Protein AF-A0A6S7F1R3-F1 (afdb_monomer)

Radius of gyration: 42.43 Å; Cα contacts (8 Å, |Δi|>4): 357; chains: 1; bounding box: 101×90×123 Å

Mean predicted aligned error: 16.5 Å

Nearest PDB structures (foldseek):
  8tsh-assembly1_F  TM=4.959E-01  e=1.822E-07  Caldimonas thermodepolymerans
  8tsh-assembly1_K  TM=5.066E-01  e=1.558E-06  Caldimonas thermodepolymerans
  8tsh-assembly1_I  TM=4.850E-01  e=1.744E-06  Caldimonas thermodepolymerans
  8tsh-assembly1_L  TM=4.753E-01  e=2.066E-06  Caldimonas thermodepolymerans
  2efl-assembly1_A-2  TM=2.657E-01  e=6.426E-01  Homo sapiens

Foldseek 3Di:
DDDDDDDDDDDDDDDDDDDDDDDDDDDDDDDDDDDDDDDDDDDDDDDDDDDDDDDDDDDPDDDPVVVVVLVCCCVVVVPVLQVLLVVLLVVLLVVLVPDQFKKKKKFKKAAFFFLLPAHLDDLVVVQVCQLDLVLLLQLCVLLVHDSPCPPDPQSVQSNVAWHKDADPDGRMIMTMGIGSDLSSRQSSVVSSLVVQLVVQVVSLVVVLVVLVVVLVVLVVVLVVLVVVLVVLVVVQVVVVVPPDDDHDDVVVSVVSNVVSVVVNVVSVVVNVSSVSRSDCVNGDHMDTPDRIDIDPGTDGPPSVVSSVVSSVVSSVVVSVVSVVVVVPDPPPD

pLDDT: mean 76.95, std 21.78, range [29.3, 96.38]

Structure (mmCIF, N/CA/C/O backbone):
data_AF-A0A6S7F1R3-F1
#
_entry.id   AF-A0A6S7F1R3-F1
#
loop_
_atom_site.group_PDB
_atom_site.id
_atom_site.type_symbol
_atom_site.label_atom_id
_atom_site.label_alt_id
_atom_site.label_comp_id
_atom_site.label_asym_id
_atom_site.label_entity_id
_atom_site.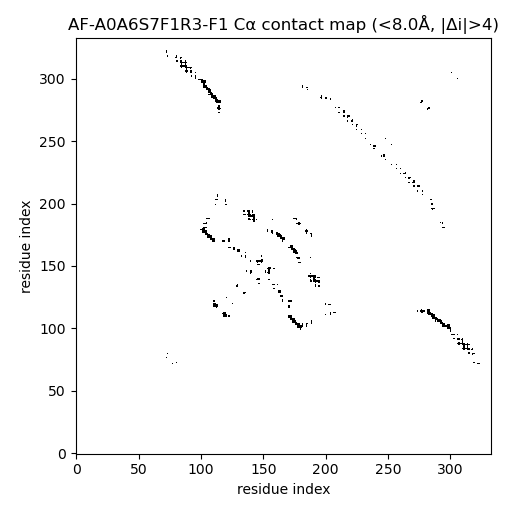label_seq_id
_atom_site.pdbx_PDB_ins_code
_atom_site.Cartn_x
_atom_site.Cartn_y
_atom_site.Cartn_z
_atom_site.occupancy
_atom_site.B_iso_or_equiv
_atom_site.auth_seq_id
_atom_site.auth_comp_id
_atom_site.auth_asym_id
_atom_site.auth_atom_id
_atom_site.pdbx_PDB_model_num
ATOM 1 N N . MET A 1 1 ? -55.959 32.012 8.181 1.00 29.31 1 MET A N 1
ATOM 2 C CA . MET A 1 1 ? -55.644 32.899 9.327 1.00 29.31 1 MET A CA 1
ATOM 3 C C . MET A 1 1 ? -55.569 32.044 10.591 1.00 29.31 1 MET A C 1
ATOM 5 O O . MET A 1 1 ? -56.384 31.135 10.654 1.00 29.31 1 MET A O 1
ATOM 9 N N . PRO A 1 2 ? -54.699 32.302 11.590 1.00 41.97 2 PRO A N 1
ATOM 10 C CA . PRO A 1 2 ? -53.525 33.176 11.609 1.00 41.97 2 PRO A CA 1
ATOM 11 C C . PRO A 1 2 ? -52.221 32.470 12.063 1.00 41.97 2 PRO A C 1
ATOM 13 O O . PRO A 1 2 ? -52.212 31.555 12.880 1.00 41.97 2 PRO A O 1
ATOM 16 N N . LYS A 1 3 ? -51.095 32.968 11.538 1.00 37.91 3 LYS A N 1
ATOM 17 C CA . LYS A 1 3 ? -49.751 32.812 12.107 1.00 37.91 3 LYS A CA 1
ATOM 18 C C . LYS A 1 3 ? -49.667 33.690 13.353 1.00 37.91 3 LYS A C 1
ATOM 20 O O . LYS A 1 3 ? -49.884 34.895 13.244 1.00 37.91 3 LYS A O 1
ATOM 25 N N . ILE A 1 4 ? -49.307 33.113 14.495 1.00 39.12 4 ILE A N 1
ATOM 26 C CA . ILE A 1 4 ? -48.944 33.893 15.679 1.00 39.12 4 ILE A CA 1
ATOM 27 C C . ILE A 1 4 ? -47.464 34.249 15.563 1.00 39.12 4 ILE A C 1
ATOM 29 O O . ILE A 1 4 ? -46.587 33.391 15.516 1.00 39.12 4 ILE A O 1
ATOM 33 N N . ARG A 1 5 ? -47.227 35.554 15.460 1.00 38.06 5 ARG A N 1
ATOM 34 C CA . ARG A 1 5 ? -45.935 36.225 15.517 1.00 38.06 5 ARG A CA 1
ATOM 35 C C . ARG A 1 5 ? -45.942 36.980 16.842 1.00 38.06 5 ARG A C 1
ATOM 37 O O . ARG A 1 5 ? -46.776 37.864 17.009 1.00 38.06 5 ARG A O 1
ATOM 44 N N . LEU A 1 6 ? -45.039 36.649 17.758 1.00 39.69 6 LEU A N 1
ATOM 45 C CA . LEU A 1 6 ? -44.687 37.540 18.860 1.00 39.69 6 LEU A CA 1
ATOM 46 C C . LEU A 1 6 ? -43.198 37.853 18.769 1.00 39.69 6 LEU A C 1
ATOM 48 O O . LEU A 1 6 ? -42.341 36.975 18.705 1.00 39.69 6 LEU A O 1
ATOM 52 N N . LEU A 1 7 ? -42.974 39.153 18.639 1.00 32.72 7 LEU A N 1
ATOM 53 C CA . LEU A 1 7 ? -41.716 39.872 18.637 1.00 32.72 7 LEU A CA 1
ATOM 54 C C . LEU A 1 7 ? -41.184 40.038 20.065 1.00 32.72 7 LEU A C 1
ATOM 56 O O . LEU A 1 7 ? -41.976 40.119 21.000 1.00 32.72 7 LEU A O 1
ATOM 60 N N . SER A 1 8 ? -39.885 40.363 20.114 1.00 32.44 8 SER A N 1
ATOM 61 C CA . SER A 1 8 ? -39.267 41.334 21.041 1.00 32.44 8 SER A CA 1
ATOM 62 C C . SER A 1 8 ? -38.768 40.738 22.367 1.00 32.44 8 SER A C 1
ATOM 64 O O . SER A 1 8 ? -39.471 39.952 22.978 1.00 32.44 8 SER A O 1
ATOM 66 N N . SER A 1 9 ? -37.610 41.080 22.937 1.00 32.53 9 SER A N 1
ATOM 67 C CA . SER A 1 9 ? -36.493 41.981 22.604 1.00 32.53 9 SER A CA 1
ATOM 68 C C . SER A 1 9 ? -35.486 41.889 23.765 1.00 32.53 9 SER A C 1
ATOM 70 O O . SER A 1 9 ? -35.875 41.517 24.870 1.00 32.53 9 SER A O 1
ATOM 72 N N . ALA A 1 10 ? -34.255 42.347 23.504 1.00 33.66 10 ALA A N 1
ATOM 73 C CA . ALA A 1 10 ? -33.245 42.811 24.464 1.00 33.66 10 ALA A CA 1
ATOM 74 C C . ALA A 1 10 ? -32.498 41.727 25.266 1.00 33.66 10 ALA A C 1
ATOM 76 O O . ALA A 1 10 ? -33.064 40.735 25.689 1.00 33.66 10 ALA A O 1
ATOM 77 N N . ALA A 1 11 ? -31.211 41.856 25.574 1.00 32.53 11 ALA A N 1
ATOM 78 C CA . ALA A 1 11 ? -30.156 42.779 25.169 1.00 32.53 11 ALA A CA 1
ATOM 79 C C . ALA A 1 11 ? -28.841 42.179 25.699 1.00 32.53 11 ALA A C 1
ATOM 81 O O . ALA A 1 11 ? -28.817 41.608 26.784 1.00 32.53 11 ALA A O 1
ATOM 82 N N . GLY A 1 12 ? -27.743 42.333 24.963 1.00 29.91 12 GLY A N 1
ATOM 83 C CA . GLY A 1 12 ? -26.427 41.870 25.404 1.00 29.91 12 GLY A CA 1
ATOM 84 C C . GLY A 1 12 ? -25.340 42.316 24.441 1.00 29.91 12 GLY A C 1
ATOM 85 O O . GLY A 1 12 ? -24.861 41.534 23.629 1.00 29.91 12 GLY A O 1
ATOM 86 N N . LYS A 1 13 ? -25.007 43.609 24.488 1.00 33.91 13 LYS A N 1
ATOM 87 C CA . LYS A 1 13 ? -23.856 44.208 23.801 1.00 33.91 13 LYS A CA 1
ATOM 88 C C . LYS A 1 13 ? -22.555 43.592 24.332 1.00 33.91 13 LYS A C 1
ATOM 90 O O . LYS A 1 13 ? -22.338 43.646 25.536 1.00 33.91 13 LYS A O 1
ATOM 95 N N . ASN A 1 14 ? -21.641 43.193 23.445 1.00 33.19 14 ASN A N 1
ATOM 96 C CA . ASN A 1 14 ? -20.254 43.650 23.569 1.00 33.19 14 ASN A CA 1
ATOM 97 C C . ASN A 1 14 ? -19.481 43.614 22.235 1.00 33.19 14 ASN A C 1
ATOM 99 O O . ASN A 1 14 ? -19.142 42.563 21.709 1.00 33.19 14 ASN A O 1
ATOM 103 N N . GLN A 1 15 ? -19.299 44.826 21.706 1.00 33.53 15 GLN A N 1
ATOM 104 C CA . GLN A 1 15 ? -18.125 45.417 21.050 1.00 33.53 15 GLN A CA 1
ATOM 105 C C . GLN A 1 15 ? -17.218 44.534 20.168 1.00 33.53 15 GLN A C 1
ATOM 107 O O . GLN A 1 15 ? -16.411 43.751 20.654 1.00 33.53 15 GLN A O 1
ATOM 112 N N . ILE A 1 16 ? -17.263 44.812 18.859 1.00 32.41 16 ILE A N 1
ATOM 113 C CA . ILE A 1 16 ? -16.240 44.461 17.866 1.00 32.41 16 ILE A CA 1
ATOM 114 C C . ILE A 1 16 ? -15.784 45.780 17.224 1.00 32.41 16 ILE A C 1
ATOM 116 O O . ILE A 1 16 ? -16.616 46.521 16.700 1.00 32.41 16 ILE A O 1
ATOM 120 N N . HIS A 1 17 ? -14.483 46.071 17.275 1.00 37.94 17 HIS A N 1
ATOM 121 C CA . HIS A 1 17 ? -13.832 47.100 16.454 1.00 37.94 17 HIS A CA 1
ATOM 122 C C . HIS A 1 17 ? -13.156 46.447 15.229 1.00 37.94 17 HIS A C 1
ATOM 124 O O . HIS A 1 17 ? -12.766 45.281 15.311 1.00 37.94 17 HIS A O 1
ATOM 130 N N . PRO A 1 18 ? -13.028 47.161 14.093 1.00 38.84 18 PRO A N 1
ATOM 131 C CA . PRO A 1 18 ? -12.702 46.568 12.800 1.00 38.84 18 PRO A CA 1
ATOM 132 C C . PRO A 1 18 ? -11.202 46.625 12.478 1.00 38.84 18 PRO A C 1
ATOM 134 O O . PRO A 1 18 ? -10.533 47.609 12.784 1.00 38.84 18 PRO A O 1
ATOM 137 N N . ALA A 1 19 ? -10.705 45.619 11.756 1.00 31.95 19 ALA A N 1
ATOM 138 C CA . ALA A 1 19 ? -9.446 45.693 11.019 1.00 31.95 19 ALA A CA 1
ATOM 139 C C . ALA A 1 19 ? -9.732 45.444 9.530 1.00 31.95 19 ALA A C 1
ATOM 141 O O . ALA A 1 19 ? -10.212 44.382 9.135 1.00 31.95 19 ALA A O 1
ATOM 142 N N . GLN A 1 20 ? -9.500 46.481 8.726 1.00 31.27 20 GLN A N 1
ATOM 143 C CA . GLN A 1 20 ? -9.507 46.447 7.268 1.00 31.27 20 GLN A CA 1
ATOM 144 C C . GLN A 1 20 ? -8.235 45.790 6.718 1.00 31.27 20 GLN A C 1
ATOM 146 O O . GLN A 1 20 ? -7.181 45.858 7.344 1.00 31.27 20 GLN A O 1
ATOM 151 N N . GLY A 1 21 ? -8.321 45.334 5.465 1.00 29.81 21 GLY A N 1
ATOM 152 C CA . GLY A 1 21 ? -7.208 45.453 4.520 1.00 29.81 21 GLY A CA 1
ATOM 153 C C . GLY A 1 21 ? -6.730 44.129 3.946 1.00 29.81 21 GLY A C 1
ATOM 154 O O . GLY A 1 21 ? -5.972 43.406 4.578 1.00 29.81 21 GLY A O 1
ATOM 155 N N . GLY A 1 22 ? -7.174 43.826 2.725 1.00 32.09 22 GLY A N 1
ATOM 156 C CA . GLY A 1 22 ? -6.728 42.666 1.960 1.00 32.09 22 GLY A CA 1
ATOM 157 C C . GLY A 1 22 ? -5.270 42.767 1.512 1.00 32.09 22 GLY A C 1
ATOM 158 O O . GLY A 1 22 ? -4.757 43.855 1.259 1.00 32.09 22 GLY A O 1
ATOM 159 N N . GLN A 1 23 ? -4.629 41.611 1.346 1.00 31.03 23 GLN A N 1
ATOM 160 C CA . GLN A 1 23 ? -3.273 41.524 0.821 1.00 31.03 23 GLN A CA 1
ATOM 161 C C . GLN A 1 23 ? -3.197 40.438 -0.256 1.00 31.03 23 GLN A C 1
ATOM 163 O O . GLN A 1 23 ? -3.324 39.242 0.002 1.00 31.03 23 GLN A O 1
ATOM 168 N N . LYS A 1 24 ? -3.041 40.911 -1.497 1.00 35.19 24 LYS A N 1
ATOM 169 C CA . LYS A 1 24 ? -2.563 40.151 -2.652 1.00 35.19 24 LYS A CA 1
ATOM 170 C C . LYS A 1 24 ? -1.044 39.985 -2.554 1.00 35.19 24 LYS A C 1
ATOM 172 O O . LYS A 1 24 ? -0.353 40.825 -1.989 1.00 35.19 24 LYS A O 1
ATOM 177 N N . SER A 1 25 ? -0.583 38.910 -3.184 1.00 34.31 25 SER A N 1
ATOM 178 C CA . SER A 1 25 ? 0.790 38.588 -3.577 1.00 34.31 25 SER A CA 1
ATOM 179 C C . SER A 1 25 ? 1.695 39.785 -3.888 1.00 34.31 25 SER A C 1
ATOM 181 O O . SER A 1 25 ? 1.279 40.664 -4.638 1.00 34.31 25 SER A O 1
ATOM 183 N N . LEU A 1 26 ? 2.961 39.715 -3.475 1.00 34.59 26 LEU A N 1
ATOM 184 C CA . LEU A 1 26 ? 4.132 39.684 -4.365 1.00 34.59 26 LEU A CA 1
ATOM 185 C C . LEU A 1 26 ? 5.411 39.522 -3.520 1.00 34.59 26 LEU A C 1
ATOM 187 O O . LEU A 1 26 ? 5.542 40.103 -2.448 1.00 34.59 26 LEU A O 1
ATOM 191 N N . ILE A 1 27 ? 6.339 38.721 -4.034 1.00 42.16 27 ILE A N 1
ATOM 192 C CA . ILE A 1 27 ? 7.722 38.567 -3.565 1.00 42.16 27 ILE A CA 1
ATOM 193 C C . ILE A 1 27 ? 8.485 39.878 -3.833 1.00 42.16 27 ILE A C 1
ATOM 195 O O . ILE A 1 27 ? 8.358 40.387 -4.950 1.00 42.16 27 ILE A O 1
ATOM 199 N N . PRO A 1 28 ? 9.327 40.385 -2.910 1.00 35.97 28 PRO A N 1
ATOM 200 C CA . PRO A 1 28 ? 10.319 41.392 -3.250 1.00 35.97 28 PRO A CA 1
ATOM 201 C C . PRO A 1 28 ? 11.761 40.878 -3.181 1.00 35.97 28 PRO A C 1
ATOM 203 O O . PRO A 1 28 ? 12.166 40.101 -2.318 1.00 35.97 28 PRO A O 1
ATOM 206 N N . SER A 1 29 ? 12.493 41.379 -4.168 1.00 30.95 29 SER A N 1
ATOM 207 C CA . SER A 1 29 ? 13.922 41.312 -4.416 1.00 30.95 29 SER A CA 1
ATOM 208 C C . SER A 1 29 ? 14.684 42.364 -3.601 1.00 30.95 29 SER A C 1
ATOM 210 O O . SER A 1 29 ? 14.119 43.386 -3.228 1.00 30.95 29 SER A O 1
ATOM 212 N N . ALA A 1 30 ? 15.994 42.131 -3.518 1.00 34.41 30 ALA A N 1
ATOM 213 C CA . ALA A 1 30 ? 17.083 43.098 -3.380 1.00 34.41 30 ALA A CA 1
ATOM 214 C C . ALA A 1 30 ? 17.366 43.718 -1.999 1.00 34.41 30 ALA A C 1
ATOM 216 O O . ALA A 1 30 ? 16.611 44.488 -1.418 1.00 34.41 30 ALA A O 1
ATOM 217 N N . TYR A 1 31 ? 18.570 43.368 -1.566 1.00 35.00 31 TYR A N 1
ATOM 218 C CA . TYR A 1 31 ? 19.476 44.012 -0.632 1.00 35.00 31 TYR A CA 1
ATOM 219 C C . TYR A 1 31 ? 19.912 45.388 -1.165 1.00 35.00 31 TYR A C 1
ATOM 221 O O . TYR A 1 31 ? 20.418 45.496 -2.280 1.00 35.00 31 TYR A O 1
ATOM 229 N N . GLU A 1 32 ? 19.770 46.422 -0.342 1.00 31.67 32 GLU A N 1
ATOM 230 C CA . GLU A 1 32 ? 20.451 47.706 -0.493 1.00 31.67 32 GLU A CA 1
ATOM 231 C C . GLU A 1 32 ? 20.813 48.188 0.918 1.00 31.67 32 GLU A C 1
ATOM 233 O O . GLU A 1 32 ? 19.935 48.443 1.740 1.00 31.67 32 GLU A O 1
ATOM 238 N N . GLU A 1 33 ? 22.112 48.253 1.220 1.00 31.23 33 GLU A N 1
ATOM 239 C CA . GLU A 1 33 ? 22.640 48.885 2.428 1.00 31.23 33 GLU A CA 1
ATOM 240 C C . GLU A 1 33 ? 23.806 49.810 2.038 1.00 31.23 33 GLU A C 1
ATOM 242 O O . GLU A 1 33 ? 24.879 49.365 1.643 1.00 31.23 33 GLU A O 1
ATOM 247 N N . LEU A 1 34 ? 23.496 51.110 2.093 1.00 34.00 34 LEU A N 1
ATOM 248 C CA . LEU A 1 34 ? 24.271 52.230 2.641 1.00 34.00 34 LEU A CA 1
ATOM 249 C C . LEU A 1 34 ? 25.753 52.398 2.252 1.00 34.00 34 LEU A C 1
ATOM 251 O O . LEU A 1 34 ? 26.627 51.698 2.748 1.00 34.00 34 LEU A O 1
ATOM 255 N N . ALA A 1 35 ? 26.045 53.514 1.574 1.00 31.86 35 ALA A N 1
ATOM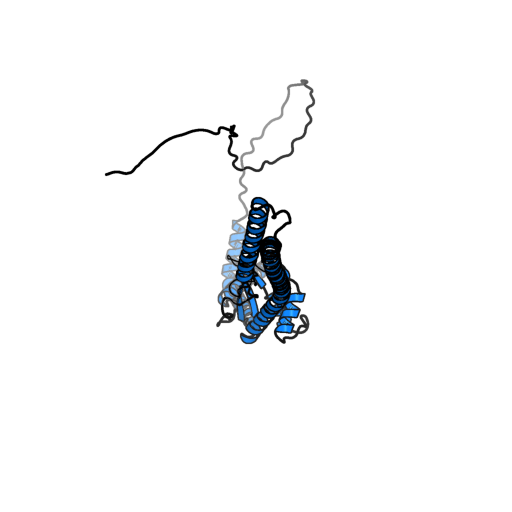 256 C CA . ALA A 1 35 ? 26.870 54.584 2.154 1.00 31.86 35 ALA A CA 1
ATOM 257 C C . ALA A 1 35 ? 26.826 55.840 1.266 1.00 31.86 35 ALA A C 1
ATOM 259 O O . ALA A 1 35 ? 27.283 55.832 0.125 1.00 31.86 35 ALA A O 1
ATOM 260 N N . GLY A 1 36 ? 26.280 56.928 1.812 1.00 29.34 36 GLY A N 1
ATOM 261 C CA . GLY A 1 36 ? 26.450 58.278 1.281 1.00 29.34 36 GLY A CA 1
ATOM 262 C C . GLY A 1 36 ? 27.723 58.928 1.830 1.00 29.34 36 GLY A C 1
ATOM 263 O O . GLY A 1 36 ? 28.106 58.685 2.973 1.00 29.34 36 GLY A O 1
ATOM 264 N N . GLY A 1 37 ? 28.347 59.774 1.014 1.00 29.30 37 GLY A N 1
ATOM 265 C CA . GLY A 1 37 ? 29.453 60.646 1.396 1.00 29.30 37 GLY A CA 1
ATOM 266 C C . GLY A 1 37 ? 29.755 61.646 0.279 1.00 29.30 37 GLY A C 1
ATOM 267 O O . GLY A 1 37 ? 30.069 61.238 -0.835 1.00 29.30 37 GLY A O 1
ATOM 268 N N . ASP A 1 38 ? 29.592 62.931 0.601 1.00 31.48 38 ASP A N 1
ATOM 269 C CA . ASP A 1 38 ? 29.914 64.141 -0.175 1.00 31.48 38 ASP A CA 1
ATOM 270 C C . ASP A 1 38 ? 31.267 64.083 -0.912 1.00 31.48 38 ASP A C 1
ATOM 272 O O . ASP A 1 38 ? 32.154 63.367 -0.466 1.00 31.48 38 ASP A O 1
ATOM 276 N N . ILE A 1 39 ? 31.457 64.848 -2.006 1.00 35.88 39 ILE A N 1
ATOM 277 C CA . ILE A 1 39 ? 32.130 66.177 -2.060 1.00 35.88 39 ILE A CA 1
ATOM 278 C C . ILE A 1 39 ? 32.010 66.738 -3.497 1.00 35.88 39 ILE A C 1
ATOM 280 O O . ILE A 1 39 ? 32.356 66.085 -4.480 1.00 35.88 39 ILE A O 1
ATOM 284 N N . ALA A 1 40 ? 31.555 67.986 -3.618 1.00 35.69 40 ALA A N 1
ATOM 285 C CA . ALA A 1 40 ? 31.604 68.791 -4.836 1.00 35.69 40 ALA A CA 1
ATOM 286 C C . ALA A 1 40 ? 32.990 69.428 -5.056 1.00 35.69 40 ALA A C 1
ATOM 288 O O . ALA A 1 40 ? 33.536 70.001 -4.119 1.00 35.69 40 ALA A O 1
ATOM 289 N N . ALA A 1 41 ? 33.500 69.458 -6.294 1.00 33.50 41 ALA A N 1
ATOM 290 C CA . ALA A 1 41 ? 34.321 70.568 -6.800 1.00 33.50 41 ALA A CA 1
ATOM 291 C C . ALA A 1 41 ? 34.550 70.480 -8.318 1.00 33.50 41 ALA A C 1
ATOM 293 O O . ALA A 1 41 ? 34.810 69.420 -8.876 1.00 33.50 41 ALA A O 1
ATOM 294 N N . HIS A 1 42 ? 34.465 71.652 -8.951 1.00 35.91 42 HIS A N 1
ATOM 295 C CA . HIS A 1 42 ? 34.849 72.004 -10.318 1.00 35.91 42 HIS A CA 1
ATOM 296 C C . HIS A 1 42 ? 36.097 71.300 -10.865 1.00 35.91 42 HIS A C 1
ATOM 298 O O . HIS A 1 42 ? 37.015 71.037 -10.093 1.00 35.91 42 HIS A O 1
ATOM 304 N N . THR A 1 43 ? 36.208 71.189 -12.204 1.00 36.38 43 THR A N 1
ATOM 305 C CA . THR A 1 43 ? 37.302 71.799 -13.009 1.00 36.38 43 THR A CA 1
ATOM 306 C C . THR A 1 43 ? 37.252 71.392 -14.507 1.00 36.38 43 THR A C 1
ATOM 308 O O . THR A 1 43 ? 37.392 70.227 -14.846 1.00 36.38 43 THR A O 1
ATOM 311 N N . ARG A 1 44 ? 37.166 72.427 -15.365 1.00 35.94 44 ARG A N 1
ATOM 312 C CA . ARG A 1 44 ? 37.729 72.634 -16.729 1.00 35.94 44 ARG A CA 1
ATOM 313 C C . ARG A 1 44 ? 37.128 72.019 -18.011 1.00 35.94 44 ARG A C 1
ATOM 315 O O . ARG A 1 44 ? 37.023 70.820 -18.219 1.00 35.94 44 ARG A O 1
ATOM 322 N N . HIS A 1 45 ? 36.898 72.976 -18.914 1.00 34.91 45 HIS A N 1
ATOM 323 C CA . HIS A 1 45 ? 36.840 72.935 -20.373 1.00 34.91 45 HIS A CA 1
ATOM 324 C C . HIS A 1 45 ? 38.103 72.392 -21.073 1.00 34.91 45 HIS A C 1
ATOM 326 O O . HIS A 1 45 ? 39.202 72.509 -20.535 1.00 34.91 45 HIS A O 1
ATOM 332 N N . ALA A 1 46 ? 37.882 72.050 -22.358 1.00 33.28 46 ALA A N 1
ATOM 333 C CA . ALA A 1 46 ? 38.819 71.951 -23.494 1.00 33.28 46 ALA A CA 1
ATOM 334 C C . ALA A 1 46 ? 39.664 70.656 -23.528 1.00 33.28 46 ALA A C 1
ATOM 336 O O . ALA A 1 46 ? 40.195 70.239 -22.513 1.00 33.28 46 ALA A O 1
ATOM 337 N N . THR A 1 47 ? 39.851 69.937 -24.641 1.00 35.88 47 THR A N 1
ATOM 338 C CA . THR A 1 47 ? 39.784 70.267 -26.079 1.00 35.88 47 THR A CA 1
ATOM 339 C C . THR A 1 47 ? 39.907 68.960 -26.883 1.00 35.88 47 THR A C 1
ATOM 341 O O . THR A 1 47 ? 40.597 68.078 -26.392 1.00 35.88 47 THR A O 1
ATOM 344 N N . ASN A 1 48 ? 39.309 68.917 -28.091 1.00 36.09 48 ASN A N 1
ATOM 345 C CA . ASN A 1 48 ? 39.631 68.139 -29.319 1.00 36.09 48 ASN A CA 1
ATOM 346 C C . ASN A 1 48 ? 40.095 66.664 -29.186 1.00 36.09 48 ASN A C 1
ATOM 348 O O . ASN A 1 48 ? 40.919 66.318 -28.359 1.00 36.09 48 ASN A O 1
ATOM 352 N N . ILE A 1 49 ? 39.645 65.727 -30.023 1.00 42.62 49 ILE A N 1
ATOM 353 C CA . ILE A 1 49 ? 40.085 65.561 -31.418 1.00 42.62 49 ILE A CA 1
ATOM 354 C C . ILE A 1 49 ? 39.028 64.721 -32.168 1.00 42.62 49 ILE A C 1
ATOM 356 O O . ILE A 1 49 ? 38.673 63.626 -31.745 1.00 42.62 49 ILE A O 1
ATOM 360 N N . ASP A 1 50 ? 38.524 65.310 -33.248 1.00 36.16 50 ASP A N 1
ATOM 361 C CA . ASP A 1 50 ? 38.309 64.751 -34.586 1.00 36.16 50 ASP A CA 1
ATOM 362 C C . ASP A 1 50 ? 37.704 63.350 -34.849 1.00 36.16 50 ASP A C 1
ATOM 364 O O . ASP A 1 50 ? 38.191 62.305 -34.432 1.00 36.16 50 ASP A O 1
ATOM 368 N N . THR A 1 51 ? 36.671 63.400 -35.702 1.00 43.00 51 THR A N 1
ATOM 369 C CA . THR A 1 51 ? 36.341 62.475 -36.802 1.00 43.00 51 THR A CA 1
ATOM 370 C C . THR A 1 51 ? 36.458 60.958 -36.571 1.00 43.00 51 THR A C 1
ATOM 372 O O . THR A 1 51 ? 37.519 60.364 -36.690 1.00 43.00 51 THR A O 1
ATOM 375 N N . THR A 1 52 ? 35.313 60.265 -36.503 1.00 40.66 52 THR A N 1
ATOM 376 C CA . THR A 1 52 ? 34.849 59.405 -37.619 1.00 40.66 52 THR A CA 1
ATOM 377 C C . THR A 1 52 ? 33.490 58.757 -37.344 1.00 40.66 52 THR A C 1
ATOM 379 O O . THR A 1 52 ? 33.268 57.969 -36.431 1.00 40.66 52 THR A O 1
ATOM 382 N N . LYS A 1 53 ? 32.574 59.082 -38.249 1.00 50.31 53 LYS A N 1
ATOM 383 C CA . LYS A 1 53 ? 31.361 58.358 -38.610 1.00 50.31 53 LYS A CA 1
ATOM 384 C C . LYS A 1 53 ? 31.690 56.878 -38.871 1.00 50.31 53 LYS A C 1
ATOM 386 O O . LYS A 1 53 ? 32.245 56.576 -39.921 1.00 50.31 53 LYS A O 1
ATOM 391 N N . THR A 1 54 ? 31.305 55.969 -37.975 1.00 44.16 54 THR A N 1
ATOM 392 C CA . THR A 1 54 ? 31.214 54.535 -38.304 1.00 44.16 54 THR A CA 1
ATOM 393 C C . THR A 1 54 ? 29.763 54.099 -38.219 1.00 44.16 54 THR A C 1
ATOM 395 O O . THR A 1 54 ? 29.170 53.949 -37.154 1.00 44.16 54 THR A O 1
ATOM 398 N N . ILE A 1 55 ? 29.196 53.981 -39.412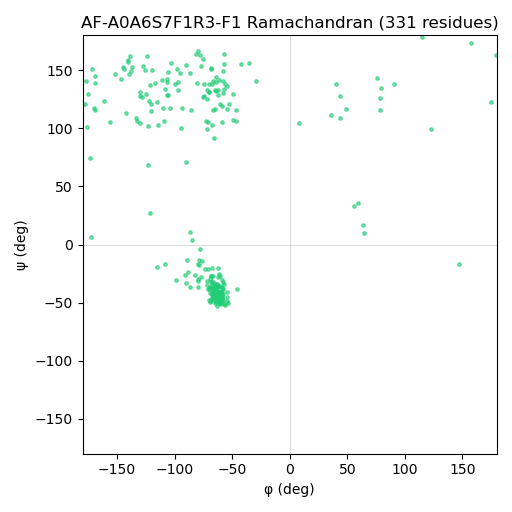 1.00 41.09 55 ILE A N 1
ATOM 399 C CA . ILE A 1 55 ? 27.902 53.402 -39.720 1.00 41.09 55 ILE A CA 1
ATOM 400 C C . ILE A 1 55 ? 28.003 51.889 -39.497 1.00 41.09 55 ILE A C 1
ATOM 402 O O . ILE A 1 55 ? 28.933 51.253 -39.981 1.00 41.09 55 ILE A O 1
ATOM 406 N N . MET A 1 56 ? 27.030 51.349 -38.765 1.00 47.00 56 MET A N 1
ATOM 407 C CA . MET A 1 56 ? 26.342 50.080 -39.019 1.00 47.00 56 MET A CA 1
ATOM 408 C C . MET A 1 56 ? 26.950 49.219 -40.149 1.00 47.00 56 MET A C 1
ATOM 410 O O . MET A 1 56 ? 26.726 49.487 -41.327 1.00 47.00 56 MET A O 1
ATOM 414 N N . SER A 1 57 ? 27.656 48.144 -39.797 1.00 39.84 57 SER A N 1
ATOM 415 C CA . SER A 1 57 ? 27.931 47.039 -40.717 1.00 39.84 57 SER A CA 1
ATOM 416 C C . SER A 1 57 ? 27.405 45.737 -40.119 1.00 39.84 57 SER A C 1
ATOM 418 O O . SER A 1 57 ? 27.975 45.125 -39.219 1.00 39.84 57 SER A O 1
ATOM 420 N N . SER A 1 58 ? 26.250 45.321 -40.632 1.00 47.41 58 SER A N 1
ATOM 421 C CA . SER A 1 58 ? 25.843 43.923 -40.669 1.00 47.41 58 SER A CA 1
ATOM 422 C C . SER A 1 58 ? 26.958 43.111 -41.327 1.00 47.41 58 SER A C 1
ATOM 424 O O . SER A 1 58 ? 27.311 43.394 -42.473 1.00 47.41 58 SER A O 1
ATOM 426 N N . SER A 1 59 ? 27.503 42.129 -40.610 1.00 41.88 59 SER A N 1
ATOM 427 C CA . SER A 1 59 ? 28.431 41.136 -41.158 1.00 41.88 59 SER A CA 1
ATOM 428 C C . SER A 1 59 ? 27.749 40.371 -42.301 1.00 41.88 59 SER A C 1
ATOM 430 O O . SER A 1 59 ? 26.723 39.736 -42.045 1.00 41.88 59 SER A O 1
ATOM 432 N N . PRO A 1 60 ? 28.257 40.419 -43.547 1.00 49.84 60 PRO A N 1
ATOM 433 C CA . PRO A 1 60 ? 27.627 39.745 -44.664 1.00 49.84 60 PRO A CA 1
ATOM 434 C C . PRO A 1 60 ? 28.619 38.783 -45.319 1.00 49.84 60 PRO A C 1
ATOM 436 O O . PRO A 1 60 ? 29.053 39.079 -46.420 1.00 49.84 60 PRO A O 1
ATOM 439 N N . TYR A 1 61 ? 29.034 37.683 -44.675 1.00 45.69 61 TYR A N 1
ATOM 440 C CA . TYR A 1 61 ? 29.699 36.569 -45.382 1.00 45.69 61 TYR A CA 1
ATOM 441 C C . TYR A 1 61 ? 30.004 35.372 -44.455 1.00 45.69 61 TYR A C 1
ATOM 443 O O . TYR A 1 61 ? 30.991 35.421 -43.731 1.00 45.69 61 TYR A O 1
ATOM 451 N N . SER A 1 62 ? 29.194 34.299 -44.489 1.00 47.75 62 SER A N 1
ATOM 452 C CA . SER A 1 62 ? 29.677 32.900 -44.329 1.00 47.75 62 SER A CA 1
ATOM 453 C C . SER A 1 62 ? 28.637 31.779 -44.575 1.00 47.75 62 SER A C 1
ATOM 455 O O . SER A 1 62 ? 28.971 30.626 -44.321 1.00 47.75 62 SER A O 1
ATOM 457 N N . ASP A 1 63 ? 27.403 32.036 -45.032 1.00 55.41 63 ASP A N 1
ATOM 458 C CA . ASP A 1 63 ? 26.400 30.950 -45.184 1.00 55.41 63 ASP A CA 1
ATOM 459 C C . ASP A 1 63 ? 26.415 30.258 -46.561 1.00 55.41 63 ASP A C 1
ATOM 461 O O . ASP A 1 63 ? 26.220 29.049 -46.668 1.00 55.41 63 ASP A O 1
ATOM 465 N N . SER A 1 64 ? 26.731 30.978 -47.642 1.00 55.69 64 SER A N 1
ATOM 466 C CA . SER A 1 64 ? 26.525 30.455 -49.004 1.00 55.69 64 SER A CA 1
ATOM 467 C C . SER A 1 64 ? 27.526 29.378 -49.448 1.00 55.69 64 SER A C 1
ATOM 469 O O . SER A 1 64 ? 27.237 28.612 -50.370 1.00 55.69 64 SER A O 1
ATOM 471 N N . GLU A 1 65 ? 28.705 29.295 -48.828 1.00 58.03 65 GLU A N 1
ATOM 472 C CA . GLU A 1 65 ? 29.739 28.318 -49.197 1.00 58.03 65 GLU A CA 1
ATOM 473 C C . GLU A 1 65 ? 29.545 26.975 -48.471 1.00 58.03 65 GLU A C 1
ATOM 475 O O . GLU A 1 65 ? 29.679 25.914 -49.090 1.00 58.03 65 GLU A O 1
ATOM 480 N N . ASN A 1 66 ? 29.093 27.015 -47.210 1.00 60.28 66 ASN A N 1
ATOM 481 C CA . ASN A 1 66 ? 28.677 25.832 -46.450 1.00 60.28 66 ASN A CA 1
ATOM 482 C C . ASN A 1 66 ? 27.427 25.176 -47.055 1.00 60.28 66 ASN A C 1
ATOM 484 O O . ASN A 1 66 ? 27.392 23.951 -47.206 1.00 60.28 66 ASN A O 1
ATOM 488 N N . ASP A 1 67 ? 26.446 25.975 -47.483 1.00 60.78 67 ASP A N 1
ATOM 489 C CA . ASP A 1 67 ? 25.223 25.470 -48.116 1.00 60.78 67 ASP A CA 1
ATOM 490 C C . ASP A 1 67 ? 25.524 24.709 -49.413 1.00 60.78 67 ASP A C 1
ATOM 492 O O . ASP A 1 67 ? 25.015 23.610 -49.645 1.00 60.78 67 ASP A O 1
ATOM 496 N N . ARG A 1 68 ? 26.422 25.241 -50.252 1.00 64.75 68 ARG A N 1
ATOM 497 C CA . ARG A 1 68 ? 26.807 24.603 -51.523 1.00 64.75 68 ARG A CA 1
ATOM 498 C C . ARG A 1 68 ? 27.658 23.352 -51.322 1.00 64.75 68 ARG A C 1
ATOM 500 O O . ARG A 1 68 ? 27.581 22.430 -52.139 1.00 64.75 68 ARG A O 1
ATOM 507 N N . PHE A 1 69 ? 28.460 23.305 -50.260 1.00 62.88 69 PHE A N 1
ATOM 508 C CA . PHE A 1 69 ? 29.253 22.134 -49.892 1.00 62.88 69 PHE A CA 1
ATOM 509 C C . PHE A 1 69 ? 28.362 20.979 -49.411 1.00 62.88 69 PHE A C 1
ATOM 511 O O . PHE A 1 69 ? 28.452 19.870 -49.946 1.00 62.88 69 PHE A O 1
ATOM 518 N N . LEU A 1 70 ? 27.431 21.251 -48.489 1.00 63.88 70 LEU A N 1
ATOM 519 C CA . LEU A 1 70 ? 26.458 20.266 -48.006 1.00 63.88 70 LEU A CA 1
ATOM 520 C C . LEU A 1 70 ? 25.549 19.769 -49.134 1.00 63.88 70 LEU A C 1
ATOM 522 O O . LEU A 1 70 ? 25.332 18.565 -49.269 1.00 63.88 70 LEU A O 1
ATOM 526 N N . GLN A 1 71 ? 25.087 20.673 -49.999 1.00 67.50 71 GLN A N 1
ATOM 527 C CA . GLN A 1 71 ? 24.247 20.329 -51.143 1.00 67.50 71 GLN A CA 1
ATOM 528 C C . GLN A 1 71 ? 24.984 19.436 -52.158 1.00 67.50 71 GLN A C 1
ATOM 530 O O . GLN A 1 71 ? 24.413 18.461 -52.649 1.00 67.50 71 GLN A O 1
ATOM 535 N N . LYS A 1 72 ? 26.273 19.694 -52.432 1.00 65.38 72 LYS A N 1
ATOM 536 C CA . LYS A 1 72 ? 27.097 18.831 -53.300 1.00 65.38 72 LYS A CA 1
ATOM 537 C C . LYS A 1 72 ? 27.336 17.446 -52.705 1.00 65.38 72 LYS A C 1
ATOM 539 O O . LYS A 1 72 ? 27.286 16.464 -53.444 1.00 65.38 72 LYS A O 1
ATOM 544 N N . ILE A 1 73 ? 27.584 17.344 -51.399 1.00 63.44 73 ILE A N 1
ATOM 545 C CA . ILE A 1 73 ? 27.747 16.047 -50.726 1.00 63.44 73 ILE A CA 1
ATOM 546 C C . ILE A 1 73 ? 26.435 15.266 -50.768 1.00 63.44 73 ILE A C 1
ATOM 548 O O . ILE A 1 73 ? 26.446 14.089 -51.128 1.00 63.44 73 ILE A O 1
ATOM 552 N N . LEU A 1 74 ? 25.314 15.929 -50.479 1.00 65.00 74 LEU A N 1
ATOM 553 C CA . LEU A 1 74 ? 24.003 15.296 -50.434 1.00 65.00 74 LEU A CA 1
ATOM 554 C C . LEU A 1 74 ? 23.563 14.780 -51.808 1.00 65.00 74 LEU A C 1
ATOM 556 O O . LEU A 1 74 ? 23.013 13.692 -51.882 1.00 65.00 74 LEU A O 1
ATOM 560 N N . ILE A 1 75 ? 23.852 15.506 -52.893 1.00 69.69 75 ILE A N 1
ATOM 561 C CA . ILE A 1 75 ? 23.498 15.096 -54.264 1.00 69.69 75 ILE A CA 1
ATOM 562 C C . ILE A 1 75 ? 24.482 14.057 -54.825 1.00 69.69 75 ILE A C 1
ATOM 564 O O . ILE A 1 75 ? 24.068 13.148 -55.537 1.00 69.69 75 ILE A O 1
ATOM 568 N N . SER A 1 76 ? 25.776 14.155 -54.507 1.00 68.81 76 SER A N 1
ATOM 569 C CA . SER A 1 76 ? 26.798 13.239 -55.041 1.00 68.81 76 SER A CA 1
ATOM 570 C C . SER A 1 76 ? 26.834 11.890 -54.305 1.00 68.81 76 SER A C 1
ATOM 572 O O . SER A 1 76 ? 27.112 10.854 -54.904 1.00 68.81 76 SER A O 1
ATOM 574 N N . HIS A 1 77 ? 26.482 11.874 -53.015 1.00 72.94 77 HIS A N 1
ATOM 575 C CA . HIS A 1 77 ? 26.554 10.693 -52.147 1.00 72.94 77 HIS A CA 1
ATOM 576 C C . HIS A 1 77 ? 25.189 10.308 -51.548 1.00 72.94 77 HIS A C 1
ATOM 578 O O . HIS A 1 77 ? 25.125 9.688 -50.488 1.00 72.94 77 HIS A O 1
ATOM 584 N N . TRP A 1 78 ? 24.080 10.628 -52.222 1.00 74.19 78 TRP A N 1
ATOM 585 C CA . TRP A 1 78 ? 22.731 10.311 -51.731 1.00 74.19 78 TRP A CA 1
ATOM 586 C C . TRP A 1 78 ? 22.513 8.804 -51.496 1.00 74.19 78 TRP A C 1
ATOM 588 O O . TRP A 1 78 ? 21.910 8.409 -50.499 1.00 74.19 78 TRP A O 1
ATOM 598 N N . LEU A 1 79 ? 23.057 7.948 -52.370 1.00 82.00 79 LEU A N 1
ATOM 599 C CA . LEU A 1 79 ? 22.899 6.493 -52.290 1.00 82.00 79 LEU A CA 1
ATOM 600 C C . LEU A 1 79 ? 23.552 5.871 -51.033 1.00 82.00 79 LEU A C 1
ATOM 602 O O . LEU A 1 79 ? 22.857 5.151 -50.312 1.00 82.00 79 LEU A O 1
ATOM 606 N N . PRO A 1 80 ? 24.832 6.143 -50.693 1.00 79.75 80 PRO A N 1
ATOM 607 C CA . PRO A 1 80 ? 25.423 5.627 -49.457 1.00 79.75 80 PRO A CA 1
ATOM 608 C C . PRO A 1 80 ? 24.824 6.256 -48.187 1.00 79.75 80 PRO A C 1
ATOM 610 O O . PRO A 1 80 ? 24.785 5.594 -47.151 1.00 79.75 80 PRO A O 1
ATOM 613 N N . ILE A 1 81 ? 24.301 7.485 -48.253 1.00 80.50 81 ILE A N 1
ATOM 614 C CA . ILE A 1 81 ? 23.588 8.110 -47.127 1.00 80.50 81 ILE A CA 1
ATOM 615 C C . ILE A 1 81 ? 22.272 7.369 -46.835 1.00 80.50 81 ILE A C 1
ATOM 617 O O . ILE A 1 81 ? 21.997 7.033 -45.682 1.00 80.50 81 ILE A O 1
ATOM 621 N N . ILE A 1 82 ? 21.488 7.039 -47.869 1.00 84.19 82 ILE A N 1
ATOM 622 C CA . ILE A 1 82 ? 20.278 6.212 -47.720 1.00 84.19 82 ILE A CA 1
ATOM 623 C C . ILE A 1 82 ? 20.637 4.809 -47.220 1.00 84.19 82 ILE A C 1
ATOM 625 O O . ILE A 1 82 ? 19.964 4.287 -46.331 1.00 84.19 82 ILE A O 1
ATOM 629 N N . ALA A 1 83 ? 21.715 4.210 -47.735 1.00 85.19 83 ALA A N 1
ATOM 630 C CA . ALA A 1 83 ? 22.184 2.911 -47.261 1.00 85.19 83 ALA A CA 1
ATOM 631 C C . ALA A 1 83 ? 22.541 2.944 -45.763 1.00 85.19 83 ALA A C 1
ATOM 633 O O . ALA A 1 83 ? 22.166 2.035 -45.027 1.00 85.19 83 ALA A O 1
ATOM 634 N N . GLY A 1 84 ? 23.192 4.007 -45.279 1.00 83.88 84 GLY A N 1
ATOM 635 C CA . GLY A 1 84 ? 23.479 4.176 -43.852 1.00 83.88 84 GLY A CA 1
ATOM 636 C C . GLY A 1 84 ? 22.240 4.376 -42.988 1.00 83.88 84 GLY A C 1
ATOM 637 O O . GLY A 1 84 ? 22.163 3.803 -41.902 1.00 83.88 84 GLY A O 1
ATOM 638 N N . ALA A 1 85 ? 21.242 5.117 -43.474 1.00 84.88 85 ALA A N 1
ATOM 639 C CA . ALA A 1 85 ? 19.950 5.217 -42.799 1.00 84.88 85 ALA A CA 1
ATOM 640 C C . ALA A 1 85 ? 19.270 3.839 -42.698 1.00 84.88 85 ALA A C 1
ATOM 642 O O . ALA A 1 85 ? 18.785 3.471 -41.630 1.00 84.88 85 ALA A O 1
ATOM 643 N N . LEU A 1 86 ? 19.305 3.037 -43.769 1.00 88.56 86 LEU A N 1
ATOM 644 C CA . LEU A 1 86 ? 18.757 1.679 -43.784 1.00 88.56 86 LEU A CA 1
ATOM 645 C C . LEU A 1 86 ? 19.487 0.755 -42.795 1.00 88.56 86 LEU A C 1
ATOM 647 O O . LEU A 1 86 ? 18.845 0.034 -42.033 1.00 88.56 86 LEU A O 1
ATOM 651 N N . VAL A 1 87 ? 20.821 0.806 -42.756 1.00 90.06 87 VAL A N 1
ATOM 652 C CA . VAL A 1 87 ? 21.630 0.049 -41.786 1.00 90.06 87 VAL A CA 1
ATOM 653 C C . VAL A 1 87 ? 21.307 0.487 -40.354 1.00 90.06 87 VAL A C 1
ATOM 655 O O . VAL A 1 87 ? 21.117 -0.362 -39.484 1.00 90.06 87 VAL A O 1
ATOM 658 N N . GLY A 1 88 ? 21.159 1.793 -40.114 1.00 87.81 88 GLY A N 1
ATOM 659 C CA . GLY A 1 88 ? 20.735 2.338 -38.824 1.00 87.81 88 GLY A CA 1
ATOM 660 C C . GLY A 1 88 ? 19.364 1.820 -38.380 1.00 87.81 88 GLY A C 1
ATOM 661 O O . GLY A 1 88 ? 19.200 1.436 -37.221 1.00 87.81 88 GLY A O 1
ATOM 662 N N . VAL A 1 89 ? 18.400 1.718 -39.304 1.00 89.50 89 VAL A N 1
ATOM 663 C CA . VAL A 1 89 ? 17.088 1.096 -39.046 1.00 89.50 89 VAL A CA 1
ATOM 664 C C . VAL A 1 89 ? 17.244 -0.369 -38.652 1.00 89.50 89 VAL A C 1
ATOM 666 O O . VAL A 1 89 ? 16.696 -0.781 -37.631 1.00 89.50 89 VAL A O 1
ATOM 669 N N . VAL A 1 90 ? 17.992 -1.159 -39.430 1.00 90.00 90 VAL A N 1
ATOM 670 C CA . VAL A 1 90 ? 18.175 -2.598 -39.170 1.00 90.00 90 VAL A CA 1
ATOM 671 C C . VAL A 1 90 ? 18.791 -2.825 -37.788 1.00 90.00 90 VAL A C 1
ATOM 673 O O . VAL A 1 90 ? 18.280 -3.641 -37.021 1.00 90.00 90 VAL A O 1
ATOM 676 N N . ILE A 1 91 ? 19.832 -2.065 -37.436 1.00 89.12 91 ILE A N 1
ATOM 677 C CA . ILE A 1 91 ? 20.492 -2.157 -36.127 1.00 89.12 91 ILE A CA 1
ATOM 678 C C . ILE A 1 91 ? 19.526 -1.765 -35.001 1.00 89.12 91 ILE A C 1
ATOM 680 O O . ILE A 1 91 ? 19.390 -2.502 -34.026 1.00 89.12 91 ILE A O 1
ATOM 684 N N . ALA A 1 92 ? 18.816 -0.642 -35.128 1.00 86.88 92 ALA A N 1
ATOM 685 C CA . ALA A 1 92 ? 17.898 -0.178 -34.089 1.00 86.88 92 ALA A CA 1
ATOM 686 C C . ALA A 1 92 ? 16.727 -1.148 -33.861 1.00 86.88 92 ALA A C 1
ATOM 688 O O . ALA A 1 92 ? 16.351 -1.421 -32.718 1.00 86.88 92 ALA A O 1
ATOM 689 N N . VAL A 1 93 ? 16.174 -1.717 -34.935 1.00 86.38 93 VAL A N 1
ATOM 690 C CA . VAL A 1 93 ? 15.112 -2.727 -34.845 1.00 86.38 93 VAL A CA 1
ATOM 691 C C . VAL A 1 93 ? 15.638 -4.016 -34.212 1.00 86.38 93 VAL A C 1
ATOM 693 O O . VAL A 1 93 ? 14.960 -4.574 -33.348 1.00 86.38 93 VAL A O 1
ATOM 696 N N . ALA A 1 94 ? 16.847 -4.461 -34.572 1.00 86.50 94 ALA A N 1
ATOM 697 C CA . ALA A 1 94 ? 17.477 -5.629 -33.957 1.00 86.50 94 ALA A CA 1
ATOM 698 C C . ALA A 1 94 ? 17.673 -5.441 -32.442 1.00 86.50 94 ALA A C 1
ATOM 700 O O . ALA A 1 94 ? 17.338 -6.337 -31.667 1.00 86.50 94 ALA A O 1
ATOM 701 N N . ILE A 1 95 ? 18.117 -4.255 -32.008 1.00 86.81 95 ILE A N 1
ATOM 702 C CA . ILE A 1 95 ? 18.258 -3.912 -30.584 1.00 86.81 95 ILE A CA 1
ATOM 703 C C . ILE A 1 95 ? 16.907 -3.994 -29.864 1.00 86.81 95 ILE A C 1
ATOM 705 O O . ILE A 1 95 ? 16.816 -4.608 -28.804 1.00 86.81 95 ILE A O 1
ATOM 709 N N . VAL A 1 96 ? 15.839 -3.428 -30.438 1.00 86.56 96 VAL A N 1
ATOM 710 C CA . VAL A 1 96 ? 14.499 -3.483 -29.826 1.00 86.56 96 VAL A CA 1
ATOM 711 C C . VAL A 1 96 ? 13.954 -4.903 -29.747 1.00 86.56 96 VAL A C 1
ATOM 713 O O . VAL A 1 96 ? 13.305 -5.252 -28.764 1.00 86.56 96 VAL A O 1
ATOM 716 N N . MET A 1 97 ? 14.220 -5.739 -30.751 1.00 83.19 97 MET A N 1
ATOM 717 C CA . MET A 1 97 ? 13.813 -7.144 -30.725 1.00 83.19 97 MET A CA 1
ATOM 718 C C . MET A 1 97 ? 14.572 -7.966 -29.679 1.00 83.19 97 MET A C 1
ATOM 720 O O . MET A 1 97 ? 14.019 -8.944 -29.181 1.00 83.19 97 MET A O 1
ATOM 724 N N . ALA A 1 98 ? 15.793 -7.561 -29.329 1.00 82.88 98 ALA A N 1
ATOM 725 C CA . ALA A 1 98 ? 16.585 -8.194 -28.281 1.00 82.88 98 ALA A CA 1
ATOM 726 C C . ALA A 1 98 ? 16.157 -7.789 -26.856 1.00 82.88 98 ALA A C 1
ATOM 728 O O . ALA A 1 98 ? 16.577 -8.433 -25.895 1.00 82.88 98 ALA A O 1
ATOM 729 N N . GLN A 1 99 ? 15.333 -6.746 -26.681 1.00 82.88 99 GLN A N 1
ATOM 730 C CA . GLN A 1 99 ? 14.878 -6.342 -25.349 1.00 82.88 99 GLN A CA 1
ATOM 731 C C . GLN A 1 99 ? 13.811 -7.305 -24.797 1.00 82.88 99 GLN A C 1
ATOM 733 O O . GLN A 1 99 ? 12.897 -7.702 -25.528 1.00 82.88 99 GLN A O 1
ATOM 738 N N . PRO A 1 100 ? 13.883 -7.664 -23.500 1.00 80.12 100 PRO A N 1
ATOM 739 C CA . PRO A 1 100 ? 12.909 -8.557 -22.894 1.00 80.12 100 PRO A CA 1
ATOM 740 C C . PRO A 1 100 ? 11.521 -7.917 -22.886 1.00 80.12 100 PRO A C 1
ATOM 742 O O . PRO A 1 100 ? 11.353 -6.725 -22.620 1.00 80.12 100 PRO A O 1
ATOM 745 N N . LYS A 1 101 ? 10.511 -8.739 -23.168 1.00 85.75 101 LYS A N 1
ATOM 746 C CA . LYS A 1 101 ? 9.106 -8.361 -23.014 1.00 85.75 101 LYS A CA 1
ATOM 747 C C . LYS A 1 101 ? 8.787 -8.295 -21.523 1.00 85.75 101 LYS A C 1
ATOM 749 O O . LYS A 1 101 ? 9.147 -9.209 -20.786 1.00 85.75 101 LYS A O 1
ATOM 754 N N . LEU A 1 102 ? 8.128 -7.222 -21.098 1.00 90.25 102 LEU A N 1
ATOM 755 C CA . LEU A 1 102 ? 7.759 -7.001 -19.702 1.00 90.25 102 LEU A CA 1
ATOM 756 C C . LEU A 1 102 ? 6.239 -6.955 -19.560 1.00 90.25 102 LEU A C 1
ATOM 758 O O . LEU A 1 102 ? 5.556 -6.353 -20.387 1.00 90.25 102 LEU A O 1
ATOM 762 N N . TRP A 1 103 ? 5.709 -7.564 -18.506 1.00 91.94 103 TRP A N 1
ATOM 763 C CA . TRP A 1 103 ? 4.287 -7.563 -18.177 1.00 91.94 103 TRP A CA 1
ATOM 764 C C . TRP A 1 103 ? 4.051 -6.696 -16.941 1.00 91.94 103 TRP A C 1
ATOM 766 O O . TRP A 1 103 ? 4.418 -7.110 -15.842 1.00 91.94 103 TRP A O 1
ATOM 776 N N . PRO A 1 104 ? 3.470 -5.493 -17.101 1.00 92.12 104 PRO A N 1
ATOM 777 C CA . PRO A 1 104 ? 3.122 -4.648 -15.969 1.00 92.12 104 PRO A CA 1
ATOM 778 C C . PRO A 1 104 ? 1.889 -5.204 -15.247 1.00 92.12 104 PRO A C 1
ATOM 780 O O . PRO A 1 104 ? 0.841 -5.436 -15.866 1.00 92.12 104 PRO A O 1
ATOM 783 N N . ALA A 1 105 ? 2.015 -5.370 -13.933 1.00 94.38 105 ALA A N 1
ATOM 784 C CA . ALA A 1 105 ? 0.924 -5.638 -13.006 1.00 94.38 105 ALA A CA 1
ATOM 785 C C . ALA A 1 105 ? 0.624 -4.383 -12.181 1.00 94.38 105 ALA A C 1
ATOM 787 O O . ALA A 1 105 ? 1.539 -3.673 -11.763 1.00 94.38 105 ALA A O 1
ATOM 788 N N . ILE A 1 106 ? -0.659 -4.115 -11.950 1.00 94.31 106 ILE A N 1
ATOM 789 C CA . ILE A 1 106 ? -1.157 -2.945 -11.229 1.00 94.31 106 ILE A CA 1
ATOM 790 C C . ILE A 1 106 ? -2.151 -3.409 -10.165 1.00 94.31 106 ILE A C 1
ATOM 792 O O . ILE A 1 106 ? -3.074 -4.171 -10.446 1.00 94.31 106 ILE A O 1
ATOM 796 N N . ALA A 1 107 ? -1.980 -2.918 -8.942 1.00 93.81 107 ALA A N 1
ATOM 797 C CA . ALA A 1 107 ? -2.859 -3.181 -7.815 1.00 93.81 107 ALA A CA 1
ATOM 798 C C . ALA A 1 107 ? -3.331 -1.856 -7.230 1.00 93.81 107 ALA A C 1
ATOM 800 O O . ALA A 1 107 ? -2.514 -0.987 -6.923 1.00 93.81 107 ALA A O 1
ATOM 801 N N . LEU A 1 108 ? -4.644 -1.718 -7.055 1.00 93.56 108 LEU A N 1
ATOM 802 C CA . LEU A 1 108 ? -5.243 -0.606 -6.329 1.00 93.56 108 LEU A CA 1
ATOM 803 C C . LEU A 1 108 ? -5.674 -1.100 -4.950 1.00 93.56 108 LEU A C 1
ATOM 805 O O . LEU A 1 108 ? -6.530 -1.980 -4.832 1.00 93.56 108 LEU A O 1
ATOM 809 N N . ALA A 1 109 ? -5.069 -0.533 -3.913 1.00 93.00 109 ALA A N 1
ATOM 810 C CA . ALA A 1 109 ? -5.298 -0.929 -2.536 1.00 93.00 109 ALA A CA 1
ATOM 811 C C . ALA A 1 109 ? -5.662 0.274 -1.664 1.00 93.00 109 ALA A C 1
ATOM 813 O O . ALA A 1 109 ? -5.285 1.420 -1.929 1.00 93.00 109 ALA A O 1
ATOM 814 N N . LYS A 1 110 ? -6.400 -0.012 -0.595 1.00 92.62 110 LYS A N 1
ATOM 815 C CA . LYS A 1 110 ? -6.762 0.950 0.440 1.00 92.62 110 LYS A CA 1
ATOM 816 C C . LYS A 1 110 ? -5.991 0.640 1.710 1.00 92.62 110 LYS A C 1
ATOM 818 O O . LYS A 1 110 ? -5.905 -0.517 2.122 1.00 92.62 110 LYS A O 1
ATOM 823 N N . ILE A 1 111 ? -5.412 1.665 2.327 1.00 93.25 111 ILE A N 1
ATOM 824 C CA . ILE A 1 111 ? -4.707 1.535 3.606 1.00 93.25 111 ILE A CA 1
ATOM 825 C C . ILE A 1 111 ? -5.732 1.171 4.685 1.00 93.25 111 ILE A C 1
ATOM 827 O O . ILE A 1 111 ? -6.860 1.676 4.670 1.00 93.25 111 ILE A O 1
ATOM 831 N N . GLY A 1 112 ? -5.347 0.275 5.596 1.00 91.06 112 GLY A N 1
ATOM 832 C CA . GLY A 1 112 ? -6.178 -0.092 6.736 1.00 91.06 112 GLY A CA 1
ATOM 833 C C . GLY A 1 112 ? -6.534 1.126 7.584 1.00 91.06 112 GLY A C 1
ATOM 834 O O . GLY A 1 112 ? -5.823 2.127 7.570 1.00 91.06 112 GLY A O 1
ATOM 835 N N . GLN A 1 113 ? -7.635 1.055 8.316 1.00 92.31 113 GLN A N 1
ATOM 836 C CA . GLN A 1 113 ? -8.097 2.124 9.198 1.00 92.31 113 GLN A CA 1
ATOM 837 C C . GLN A 1 113 ? -8.646 1.535 10.491 1.00 92.31 113 GLN A C 1
ATOM 839 O O . GLN A 1 113 ? -9.053 0.373 10.519 1.00 92.31 113 GLN A O 1
ATOM 844 N N . VAL A 1 114 ? -8.691 2.351 11.542 1.00 90.81 114 VAL A N 1
ATOM 845 C CA . VAL A 1 114 ? -9.247 1.971 12.843 1.00 90.81 114 VAL A CA 1
ATOM 846 C C . VAL A 1 114 ? -10.235 3.043 13.286 1.00 90.81 114 VAL A C 1
ATOM 848 O O . VAL A 1 114 ? -9.908 4.226 13.302 1.00 90.81 114 VAL A O 1
ATOM 851 N N . GLY A 1 115 ? -11.456 2.648 13.642 1.00 84.69 115 GLY A N 1
ATOM 852 C CA . GLY A 1 115 ? -12.465 3.553 14.198 1.00 84.69 115 GLY A CA 1
ATOM 853 C C . GLY A 1 115 ? -12.943 4.676 13.278 1.00 84.69 115 GLY A C 1
ATOM 854 O O . GLY A 1 115 ? -13.511 5.645 13.774 1.00 84.69 115 GLY A O 1
ATOM 855 N N . GLY A 1 116 ? -12.704 4.585 11.966 1.00 79.44 116 GLY A N 1
ATOM 856 C CA . GLY A 1 116 ? -13.054 5.636 11.005 1.00 79.44 116 GLY A CA 1
ATOM 857 C C . GLY A 1 116 ? -12.306 6.966 11.194 1.00 79.44 116 GLY A C 1
ATOM 858 O O . GLY A 1 116 ? -12.660 7.945 10.545 1.00 79.44 116 GLY A O 1
ATOM 859 N N . SER A 1 117 ? -11.275 7.020 12.048 1.00 76.38 117 SER A N 1
ATOM 860 C CA . SER A 1 117 ? -10.507 8.240 12.351 1.00 76.38 117 SER A CA 1
ATOM 861 C C . SER A 1 117 ? -9.350 8.506 11.381 1.00 76.38 117 SER A C 1
ATOM 863 O O . SER A 1 117 ? -8.514 9.367 11.641 1.00 76.38 117 SER A O 1
ATOM 865 N N . GLY A 1 118 ? -9.296 7.771 10.268 1.00 82.56 118 GLY A N 1
ATOM 866 C CA . GLY A 1 118 ? -8.226 7.846 9.278 1.00 82.56 118 GLY A CA 1
ATOM 867 C C . GLY A 1 118 ? -7.413 6.552 9.180 1.00 82.56 118 GLY A C 1
ATOM 868 O O . GLY A 1 118 ? -7.697 5.575 9.880 1.00 82.56 118 GLY A O 1
ATOM 869 N N . PRO A 1 119 ? -6.429 6.515 8.269 1.00 88.69 119 PRO A N 1
ATOM 870 C CA . PRO A 1 119 ? -5.643 5.319 8.025 1.00 88.69 119 PRO A CA 1
ATOM 871 C C . PRO A 1 119 ? -4.738 4.983 9.216 1.00 88.69 119 PRO A C 1
ATOM 873 O O . PRO A 1 119 ? -4.264 5.866 9.923 1.00 88.69 119 PRO A O 1
ATOM 876 N N . VAL A 1 120 ? -4.451 3.693 9.392 1.00 90.31 120 VAL A N 1
ATOM 877 C CA . VAL A 1 120 ? -3.535 3.156 10.413 1.00 90.31 120 VAL A CA 1
ATOM 878 C C . VAL A 1 120 ? -2.099 3.659 10.231 1.00 90.31 120 VAL A C 1
ATOM 880 O O . VAL A 1 120 ? -1.286 3.626 11.149 1.00 90.31 120 VAL A O 1
ATOM 883 N N . THR A 1 121 ? -1.761 4.121 9.031 1.00 90.31 121 THR A N 1
ATOM 884 C CA . THR A 1 121 ? -0.457 4.681 8.683 1.00 90.31 121 THR A CA 1
ATOM 885 C C . THR A 1 121 ? -0.655 5.781 7.647 1.00 90.31 121 THR A C 1
ATOM 887 O O . THR A 1 121 ? -1.514 5.670 6.771 1.00 90.31 121 THR A O 1
ATOM 890 N N . ASP A 1 122 ? 0.130 6.853 7.747 1.00 90.75 122 ASP A N 1
ATOM 891 C CA . ASP A 1 122 ? 0.105 7.951 6.779 1.00 90.75 122 ASP A CA 1
ATOM 892 C C . ASP A 1 122 ? 0.418 7.424 5.360 1.00 90.75 122 ASP A C 1
ATOM 894 O O . ASP A 1 122 ? 1.421 6.724 5.182 1.00 90.75 122 ASP A O 1
ATOM 898 N N . PRO A 1 123 ? -0.391 7.751 4.331 1.00 90.62 123 PRO A N 1
ATOM 899 C CA . PRO A 1 123 ? -0.059 7.465 2.938 1.00 90.62 123 PRO A CA 1
ATOM 900 C C . PRO A 1 123 ? 1.383 7.825 2.548 1.00 90.62 123 PRO A C 1
ATOM 902 O O . PRO A 1 123 ? 2.021 7.066 1.818 1.00 90.62 123 PRO A O 1
ATOM 905 N N . ALA A 1 124 ? 1.931 8.934 3.056 1.00 91.12 124 ALA A N 1
ATOM 906 C CA . ALA A 1 124 ? 3.317 9.311 2.777 1.00 91.12 124 ALA A CA 1
ATOM 907 C C . ALA A 1 124 ? 4.331 8.329 3.394 1.00 91.12 124 ALA A C 1
ATOM 909 O O . ALA A 1 124 ? 5.343 8.009 2.767 1.00 91.12 124 ALA A O 1
ATOM 910 N N . ALA A 1 125 ? 4.040 7.792 4.581 1.00 91.88 125 ALA A N 1
ATOM 911 C CA . ALA A 1 125 ? 4.863 6.772 5.223 1.00 91.88 125 ALA A CA 1
ATOM 912 C C . ALA A 1 125 ? 4.798 5.430 4.478 1.00 91.88 125 ALA A C 1
ATOM 914 O O . ALA A 1 125 ? 5.828 4.773 4.341 1.00 91.88 125 ALA A O 1
ATOM 915 N N . VAL A 1 126 ? 3.638 5.053 3.921 1.00 92.75 126 VAL A N 1
ATOM 916 C CA . VAL A 1 126 ? 3.521 3.872 3.042 1.00 92.75 126 VAL A CA 1
ATOM 917 C C . VAL A 1 126 ? 4.382 4.050 1.792 1.00 92.75 126 VAL A C 1
ATOM 919 O O . VAL A 1 126 ? 5.163 3.164 1.447 1.00 92.75 126 VAL A O 1
ATOM 922 N N . LEU A 1 127 ? 4.300 5.214 1.140 1.00 93.31 127 LEU A N 1
ATOM 923 C CA . LEU A 1 127 ? 5.140 5.522 -0.016 1.00 93.31 127 LEU A CA 1
ATOM 924 C C . LEU A 1 127 ? 6.627 5.390 0.334 1.00 93.31 127 LEU A C 1
ATOM 926 O O . LEU A 1 127 ? 7.341 4.644 -0.337 1.00 93.31 127 LEU A O 1
ATOM 930 N N . ALA A 1 128 ? 7.069 6.041 1.412 1.00 92.75 128 ALA A N 1
ATOM 931 C CA . ALA A 1 128 ? 8.449 5.960 1.877 1.00 92.75 128 ALA A CA 1
ATOM 932 C C . ALA A 1 128 ? 8.857 4.508 2.175 1.00 92.75 128 ALA A C 1
ATOM 934 O O . ALA A 1 128 ? 9.878 4.050 1.667 1.00 92.75 128 ALA A O 1
ATOM 935 N N . ARG A 1 129 ? 8.030 3.748 2.912 1.00 93.75 129 ARG A N 1
ATOM 936 C CA . ARG A 1 129 ? 8.268 2.334 3.253 1.00 93.75 129 ARG A CA 1
ATOM 937 C C . ARG A 1 129 ? 8.517 1.486 2.010 1.00 93.75 129 ARG A C 1
ATOM 939 O O . ARG A 1 129 ? 9.469 0.708 2.005 1.00 93.75 129 ARG A O 1
ATOM 946 N N . THR A 1 130 ? 7.707 1.657 0.965 1.00 92.94 130 THR A N 1
ATOM 947 C CA . THR A 1 130 ? 7.823 0.870 -0.275 1.00 92.94 130 THR A CA 1
ATOM 948 C C . THR A 1 130 ? 9.049 1.213 -1.123 1.00 92.94 130 THR A C 1
ATOM 95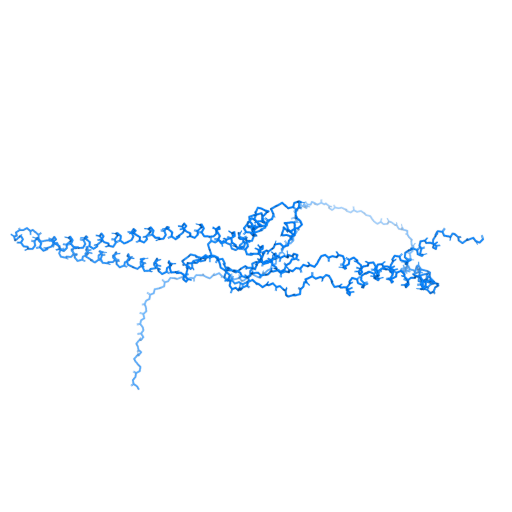0 O O . THR A 1 130 ? 9.488 0.385 -1.916 1.00 92.94 130 THR A O 1
ATOM 953 N N . GLN A 1 131 ? 9.633 2.401 -0.941 1.00 91.69 131 GLN A N 1
ATOM 954 C CA . GLN A 1 131 ? 10.861 2.812 -1.627 1.00 91.69 131 GLN A CA 1
ATOM 955 C C . GLN A 1 131 ? 12.126 2.228 -0.980 1.00 91.69 131 GLN A C 1
ATOM 957 O O . GLN A 1 131 ? 13.187 2.215 -1.609 1.00 91.69 131 GLN A O 1
ATOM 962 N N . PHE A 1 132 ? 12.045 1.730 0.260 1.00 92.75 132 PHE A N 1
ATOM 963 C CA . PHE A 1 132 ? 13.207 1.145 0.925 1.00 92.75 132 PHE A CA 1
ATOM 964 C C . PHE A 1 132 ? 13.610 -0.200 0.297 1.00 92.75 132 PHE A C 1
ATOM 966 O O . PHE A 1 132 ? 12.756 -1.060 0.075 1.00 92.75 132 PHE A O 1
ATOM 973 N N . PRO A 1 133 ? 14.919 -0.465 0.111 1.00 89.75 133 PRO A N 1
ATOM 974 C CA . PRO A 1 133 ? 15.399 -1.731 -0.448 1.00 89.75 133 PRO A CA 1
ATOM 975 C C . PRO A 1 133 ? 14.966 -2.979 0.334 1.00 89.75 133 PRO A C 1
ATOM 977 O O . PRO A 1 133 ? 14.741 -4.028 -0.267 1.00 89.75 133 PRO A O 1
ATOM 980 N N . SER A 1 134 ? 14.822 -2.871 1.659 1.00 92.44 134 SER A N 1
ATOM 981 C CA . SER A 1 134 ? 14.353 -3.972 2.509 1.00 92.44 134 SER A CA 1
ATOM 982 C C . SER A 1 134 ? 12.925 -4.399 2.169 1.00 92.44 134 SER A C 1
ATOM 984 O O . SER A 1 134 ? 12.626 -5.587 2.204 1.00 92.44 134 SER A O 1
ATOM 986 N N . PHE A 1 135 ? 12.064 -3.457 1.763 1.00 94.81 135 PHE A N 1
ATOM 987 C CA . PHE A 1 135 ? 10.692 -3.764 1.357 1.00 94.81 135 PHE A CA 1
ATOM 988 C C . PHE A 1 135 ? 10.658 -4.721 0.170 1.00 94.81 135 PHE A C 1
ATOM 990 O O . PHE A 1 135 ? 9.907 -5.688 0.170 1.00 94.81 135 PHE A O 1
ATOM 997 N N . ILE A 1 136 ? 11.506 -4.473 -0.830 1.00 92.69 136 ILE A N 1
ATOM 998 C CA . ILE A 1 136 ? 11.588 -5.307 -2.032 1.00 92.69 136 ILE A CA 1
ATOM 999 C C . ILE A 1 136 ? 12.032 -6.726 -1.664 1.00 92.69 136 ILE A C 1
ATOM 1001 O O . ILE A 1 136 ? 11.490 -7.691 -2.190 1.00 92.69 136 ILE A O 1
ATOM 1005 N N . GLN A 1 137 ? 12.981 -6.868 -0.736 1.00 93.56 137 GLN A N 1
ATOM 1006 C CA . GLN A 1 137 ? 13.426 -8.180 -0.261 1.00 93.56 137 GLN A CA 1
ATOM 1007 C C . GLN A 1 137 ? 12.317 -8.924 0.488 1.00 93.56 137 GLN A C 1
ATOM 1009 O O . GLN A 1 137 ? 12.117 -10.116 0.261 1.00 93.56 137 GLN A O 1
ATOM 1014 N N . ASP A 1 138 ? 11.573 -8.222 1.345 1.00 95.06 138 ASP A N 1
ATOM 1015 C CA . ASP A 1 138 ? 10.423 -8.791 2.047 1.00 95.06 138 ASP A CA 1
ATOM 1016 C C . ASP A 1 138 ? 9.312 -9.191 1.066 1.00 95.06 138 ASP A C 1
ATOM 1018 O O . ASP A 1 138 ? 8.714 -10.254 1.223 1.00 95.06 138 ASP A O 1
ATOM 1022 N N . ALA A 1 139 ? 9.071 -8.382 0.030 1.00 94.94 139 ALA A N 1
ATOM 1023 C CA . ALA A 1 139 ? 8.092 -8.650 -1.018 1.00 94.94 139 ALA A CA 1
ATOM 1024 C C . ALA A 1 139 ? 8.476 -9.872 -1.863 1.00 94.94 139 ALA A C 1
ATOM 1026 O O . ALA A 1 139 ? 7.634 -10.733 -2.104 1.00 94.94 139 ALA A O 1
ATOM 1027 N N . LEU A 1 140 ? 9.749 -9.982 -2.264 1.00 94.31 140 LEU A N 1
ATOM 1028 C CA . LEU A 1 140 ? 10.286 -11.151 -2.970 1.00 94.31 140 LEU A CA 1
ATOM 1029 C C . LEU A 1 140 ? 10.170 -12.412 -2.112 1.00 94.31 140 LEU A C 1
ATOM 1031 O O . LEU A 1 140 ? 9.703 -13.438 -2.596 1.00 94.31 140 LEU A O 1
ATOM 1035 N N . ARG A 1 141 ? 10.511 -12.320 -0.819 1.00 95.12 141 ARG A N 1
ATOM 1036 C CA . ARG A 1 141 ? 10.354 -13.425 0.134 1.00 95.12 141 ARG A CA 1
ATOM 1037 C C . ARG A 1 141 ? 8.892 -13.854 0.263 1.00 95.12 141 ARG A C 1
ATOM 1039 O O . ARG A 1 141 ? 8.611 -15.045 0.233 1.00 95.12 141 ARG A O 1
ATOM 1046 N N . ALA A 1 142 ? 7.973 -12.898 0.396 1.00 94.56 142 ALA A N 1
ATOM 1047 C CA . ALA A 1 142 ? 6.538 -13.166 0.483 1.00 94.56 142 ALA A CA 1
ATOM 1048 C C . ALA A 1 142 ? 5.960 -13.741 -0.822 1.00 94.56 142 ALA A C 1
ATOM 1050 O O . ALA A 1 142 ? 4.973 -14.467 -0.782 1.00 94.56 142 ALA A O 1
ATOM 1051 N N . ALA A 1 143 ? 6.579 -13.438 -1.964 1.00 93.06 143 ALA A N 1
ATOM 1052 C CA . ALA A 1 143 ? 6.242 -14.005 -3.266 1.00 93.06 143 ALA A CA 1
ATOM 1053 C C . ALA A 1 143 ? 6.927 -15.358 -3.548 1.00 93.06 143 ALA A C 1
ATOM 1055 O O . ALA A 1 143 ? 6.786 -15.875 -4.657 1.00 93.06 143 ALA A O 1
ATOM 1056 N N . GLU A 1 144 ? 7.681 -15.906 -2.583 1.00 93.12 144 GLU A N 1
ATOM 1057 C CA . GLU A 1 144 ? 8.483 -17.132 -2.727 1.00 93.12 144 GLU A CA 1
ATOM 1058 C C . GLU A 1 144 ? 9.483 -17.056 -3.898 1.00 93.12 144 GLU A C 1
ATOM 1060 O O . GLU A 1 144 ? 9.783 -18.044 -4.568 1.00 93.12 144 GLU A O 1
ATOM 1065 N N . MET A 1 145 ? 10.003 -15.853 -4.158 1.00 90.94 145 MET A N 1
ATOM 1066 C CA . MET A 1 145 ? 10.978 -15.574 -5.208 1.00 90.94 145 MET A CA 1
ATOM 1067 C C . MET A 1 145 ? 12.389 -15.406 -4.635 1.00 90.94 145 MET A C 1
ATOM 1069 O O . MET A 1 145 ? 12.548 -15.029 -3.468 1.00 90.94 145 MET A O 1
ATOM 1073 N N . PRO A 1 146 ? 13.436 -15.633 -5.447 1.00 89.00 146 PRO A N 1
ATOM 1074 C CA . PRO A 1 146 ? 14.806 -15.387 -5.025 1.00 89.00 146 PRO A CA 1
ATOM 1075 C C . PRO A 1 146 ? 15.007 -13.936 -4.581 1.00 89.00 146 PRO A C 1
ATOM 1077 O O . PRO A 1 146 ? 14.573 -12.990 -5.234 1.00 89.00 146 PRO A O 1
ATOM 1080 N N . ILE A 1 147 ? 15.668 -13.772 -3.436 1.00 88.31 147 ILE A N 1
ATOM 1081 C CA . ILE A 1 147 ? 15.907 -12.466 -2.802 1.00 88.31 147 ILE A CA 1
ATOM 1082 C C . ILE A 1 147 ? 17.225 -11.852 -3.306 1.00 88.31 147 ILE A C 1
ATOM 1084 O O . ILE A 1 147 ? 17.491 -10.670 -3.088 1.00 88.31 147 ILE A O 1
ATOM 1088 N N . ASP A 1 148 ? 18.064 -12.642 -3.981 1.00 86.19 148 ASP A N 1
ATOM 1089 C CA . ASP A 1 148 ? 19.359 -12.196 -4.480 1.00 86.19 148 ASP A CA 1
ATOM 1090 C C . ASP A 1 148 ? 19.202 -11.232 -5.665 1.00 86.19 148 ASP A C 1
ATOM 1092 O O . ASP A 1 148 ? 19.009 -11.626 -6.813 1.00 86.19 148 ASP A O 1
ATOM 1096 N N . ILE A 1 149 ? 19.317 -9.940 -5.361 1.00 80.12 149 ILE A N 1
ATOM 1097 C CA . ILE A 1 149 ? 19.205 -8.834 -6.318 1.00 80.12 149 ILE A CA 1
ATOM 1098 C C . ILE A 1 149 ? 20.369 -8.825 -7.330 1.00 80.12 149 ILE A C 1
ATOM 1100 O O . ILE A 1 149 ? 20.242 -8.204 -8.386 1.00 80.12 149 ILE A O 1
ATOM 1104 N N . TYR A 1 150 ? 21.500 -9.471 -7.025 1.00 81.69 150 TYR A N 1
ATOM 1105 C CA . TYR A 1 150 ? 22.674 -9.499 -7.902 1.00 81.69 150 TYR A CA 1
ATOM 1106 C C . TYR A 1 150 ? 22.758 -10.782 -8.733 1.00 81.69 150 TYR A C 1
ATOM 1108 O O . TYR A 1 150 ? 23.257 -10.731 -9.856 1.00 81.69 150 TYR A O 1
ATOM 1116 N N . GLY A 1 151 ? 22.255 -11.900 -8.204 1.00 83.50 151 GLY A N 1
ATOM 1117 C CA . GLY A 1 151 ? 22.238 -13.197 -8.881 1.00 83.50 151 GLY A CA 1
ATOM 1118 C C . GLY A 1 151 ? 20.987 -13.485 -9.715 1.00 83.50 151 GLY A C 1
ATOM 1119 O O . GLY A 1 151 ? 21.086 -14.239 -10.681 1.00 83.50 151 GLY A O 1
ATOM 1120 N N . ASP A 1 152 ? 19.828 -12.890 -9.396 1.00 89.62 152 ASP A N 1
ATOM 1121 C CA . ASP A 1 152 ? 18.575 -13.118 -10.130 1.00 89.62 152 ASP A CA 1
ATOM 1122 C C . ASP A 1 152 ? 18.067 -11.849 -10.839 1.00 89.62 152 ASP A C 1
ATOM 1124 O O . ASP A 1 152 ? 17.765 -10.811 -10.236 1.00 89.62 152 ASP A O 1
ATOM 1128 N N . GLU A 1 153 ? 17.899 -11.954 -12.158 1.00 89.12 153 GLU A N 1
ATOM 1129 C CA . GLU A 1 153 ? 17.335 -10.899 -12.998 1.00 89.12 153 GLU A CA 1
ATOM 1130 C C . GLU A 1 153 ? 15.885 -10.539 -12.614 1.00 89.12 153 GLU A C 1
ATOM 1132 O O . GLU A 1 153 ? 15.462 -9.405 -12.849 1.00 89.12 153 GLU A O 1
ATOM 1137 N N . ARG A 1 154 ? 15.116 -11.452 -12.000 1.00 88.38 154 ARG A N 1
ATOM 1138 C CA . ARG A 1 154 ? 13.755 -11.194 -11.485 1.00 88.38 154 ARG A CA 1
ATOM 1139 C C . ARG A 1 154 ? 13.781 -10.252 -10.286 1.00 88.38 154 ARG A C 1
ATOM 1141 O O . ARG A 1 154 ? 13.041 -9.270 -10.261 1.00 88.38 154 ARG A O 1
ATOM 1148 N N . ALA A 1 155 ? 14.665 -10.508 -9.324 1.00 90.19 155 ALA A N 1
ATOM 1149 C CA . ALA A 1 155 ? 14.838 -9.673 -8.136 1.00 90.19 155 ALA A CA 1
ATOM 1150 C C . ALA A 1 155 ? 15.363 -8.275 -8.502 1.00 90.19 155 ALA A C 1
ATOM 1152 O O . ALA A 1 155 ? 14.918 -7.251 -7.975 1.00 90.19 155 ALA A O 1
ATOM 1153 N N . LYS A 1 156 ? 16.274 -8.219 -9.476 1.00 91.88 156 LYS A N 1
ATOM 1154 C CA . LYS A 1 156 ? 16.782 -6.972 -10.053 1.00 91.88 156 LYS A CA 1
ATOM 1155 C C . LYS A 1 156 ? 15.696 -6.173 -10.777 1.00 91.88 156 LYS A C 1
ATOM 1157 O O . LYS A 1 156 ? 15.610 -4.956 -10.592 1.00 91.88 156 LYS A O 1
ATOM 1162 N N . LEU A 1 157 ? 14.845 -6.838 -11.562 1.00 91.69 157 LEU A N 1
ATOM 1163 C CA . LEU A 1 157 ? 13.698 -6.212 -12.226 1.00 91.69 157 LEU A CA 1
ATOM 1164 C C . LEU A 1 157 ? 12.688 -5.674 -11.203 1.00 91.69 157 LEU A C 1
ATOM 1166 O O . LEU A 1 157 ? 12.263 -4.523 -11.324 1.00 91.69 157 LEU A O 1
ATOM 1170 N N . ALA A 1 158 ? 12.373 -6.459 -10.169 1.00 91.44 158 ALA A N 1
ATOM 1171 C CA . ALA A 1 158 ? 11.508 -6.059 -9.062 1.00 91.44 158 ALA A CA 1
ATOM 1172 C C . ALA A 1 158 ? 11.994 -4.758 -8.418 1.00 91.44 158 ALA A C 1
ATOM 1174 O O . ALA A 1 158 ? 11.244 -3.792 -8.317 1.00 91.44 158 ALA A O 1
ATOM 1175 N N . ARG A 1 159 ? 13.284 -4.687 -8.071 1.00 91.81 159 ARG A N 1
ATOM 1176 C CA . ARG A 1 159 ? 13.891 -3.487 -7.481 1.00 91.81 159 ARG A CA 1
ATOM 1177 C C . ARG A 1 159 ? 13.782 -2.252 -8.372 1.00 91.81 159 ARG A C 1
ATOM 1179 O O . ARG A 1 159 ? 13.649 -1.145 -7.862 1.00 91.81 159 ARG A O 1
ATOM 1186 N N . LYS A 1 160 ? 13.898 -2.424 -9.687 1.00 91.94 160 LYS A N 1
ATOM 1187 C CA . LYS A 1 160 ? 13.880 -1.312 -10.643 1.00 91.94 160 LYS A CA 1
ATOM 1188 C C . LYS A 1 160 ? 12.465 -0.811 -10.942 1.00 91.94 160 LYS A C 1
ATOM 1190 O O . LYS A 1 160 ? 12.305 0.359 -11.278 1.00 91.94 160 LYS A O 1
ATOM 1195 N N . THR A 1 161 ? 11.472 -1.695 -10.896 1.00 92.88 161 THR A N 1
ATOM 1196 C CA . THR A 1 161 ? 10.140 -1.431 -11.465 1.00 92.88 161 THR A CA 1
ATOM 1197 C C . THR A 1 161 ? 9.026 -1.372 -10.432 1.00 92.88 161 THR A C 1
ATOM 1199 O O . THR A 1 161 ? 7.992 -0.771 -10.720 1.00 92.88 161 THR A O 1
ATOM 1202 N N . LEU A 1 162 ? 9.233 -1.932 -9.235 1.00 93.94 162 LEU A N 1
ATOM 1203 C CA . LEU A 1 162 ? 8.282 -1.810 -8.140 1.00 93.94 162 LEU A CA 1
ATOM 1204 C C . LEU A 1 162 ? 8.188 -0.347 -7.719 1.00 93.94 162 LEU A C 1
ATOM 1206 O O . LEU A 1 162 ? 9.155 0.252 -7.249 1.00 93.94 162 LEU A O 1
ATOM 1210 N N . THR A 1 163 ? 7.009 0.231 -7.888 1.00 94.56 163 THR A N 1
ATOM 1211 C CA . THR A 1 163 ? 6.749 1.605 -7.480 1.00 94.56 163 THR A CA 1
ATOM 1212 C C . THR A 1 163 ? 5.335 1.754 -6.951 1.00 94.56 163 THR A C 1
ATOM 1214 O O . THR A 1 163 ? 4.417 1.024 -7.336 1.00 94.56 163 THR A O 1
ATOM 1217 N N . THR A 1 164 ? 5.185 2.715 -6.049 1.00 94.50 164 THR A N 1
ATOM 1218 C CA . THR A 1 164 ? 3.939 3.029 -5.364 1.00 94.50 164 THR A CA 1
ATOM 1219 C C . THR A 1 164 ? 3.578 4.476 -5.648 1.00 94.50 164 THR A C 1
ATOM 1221 O O . THR A 1 164 ? 4.429 5.363 -5.608 1.00 94.50 164 THR A O 1
ATOM 1224 N N . LEU A 1 165 ? 2.305 4.721 -5.925 1.00 93.38 165 LEU A N 1
ATOM 1225 C CA . LEU A 1 165 ? 1.746 6.031 -6.219 1.00 93.38 165 LEU A CA 1
ATOM 1226 C C . LEU A 1 165 ? 0.545 6.256 -5.305 1.00 93.38 165 LEU A C 1
ATOM 1228 O O . LEU A 1 165 ? -0.372 5.437 -5.267 1.00 93.38 165 LEU A O 1
ATOM 1232 N N . ILE A 1 166 ? 0.529 7.370 -4.577 1.00 92.44 166 ILE A N 1
ATOM 1233 C CA . ILE A 1 166 ? -0.637 7.748 -3.775 1.00 92.44 166 ILE A CA 1
ATOM 1234 C C . ILE A 1 166 ? -1.717 8.284 -4.711 1.00 92.44 166 ILE A C 1
ATOM 1236 O O . ILE A 1 166 ? -1.464 9.172 -5.526 1.00 92.44 166 ILE A O 1
ATOM 1240 N N . GLN A 1 167 ? -2.917 7.718 -4.613 1.00 90.81 167 GLN A N 1
ATOM 1241 C CA . GLN A 1 167 ? -4.048 8.095 -5.451 1.00 90.81 167 GLN A CA 1
ATOM 1242 C C . GLN A 1 167 ? -4.854 9.216 -4.796 1.00 90.81 167 GLN A C 1
ATOM 1244 O O . GLN A 1 167 ? -4.865 9.384 -3.576 1.00 90.81 167 GLN A O 1
ATOM 1249 N N . ARG A 1 168 ? -5.560 9.996 -5.619 1.00 81.38 168 ARG A N 1
ATOM 1250 C CA . ARG A 1 168 ? -6.467 11.036 -5.121 1.00 81.38 168 ARG A CA 1
ATOM 1251 C C . ARG A 1 168 ? -7.689 10.365 -4.495 1.00 81.38 168 ARG A C 1
ATOM 1253 O O . ARG A 1 168 ? -8.542 9.850 -5.207 1.00 81.38 168 ARG A O 1
ATOM 1260 N N . GLY A 1 169 ? -7.766 10.361 -3.171 1.00 75.44 169 GLY A N 1
ATOM 1261 C CA . GLY A 1 169 ? -8.884 9.778 -2.435 1.00 75.44 169 GLY A CA 1
ATOM 1262 C C . GLY A 1 169 ? -8.501 9.400 -1.005 1.00 75.44 169 GLY A C 1
ATOM 1263 O O . GLY A 1 169 ? -7.329 9.502 -0.636 1.00 75.44 169 GLY A O 1
ATOM 1264 N N . PRO A 1 170 ? -9.472 8.972 -0.182 1.00 74.00 170 PRO A N 1
ATOM 1265 C CA . PRO A 1 170 ? -9.214 8.597 1.201 1.00 74.00 170 PRO A CA 1
ATOM 1266 C C . PRO A 1 170 ? -8.362 7.324 1.256 1.00 74.00 170 PRO A C 1
ATOM 1268 O O . PRO A 1 170 ? -8.861 6.213 1.062 1.00 74.00 170 PRO A O 1
ATOM 1271 N N . SER A 1 171 ? -7.069 7.512 1.532 1.00 86.44 171 SER A N 1
ATOM 1272 C CA . SER A 1 171 ? -6.110 6.453 1.861 1.00 86.44 171 SER A CA 1
ATOM 1273 C C . SER A 1 171 ? -5.943 5.380 0.778 1.00 86.44 171 SER A C 1
ATOM 1275 O O . SER A 1 171 ? -5.762 4.203 1.087 1.00 86.44 171 SER A O 1
ATOM 1277 N N . LEU A 1 172 ? -6.008 5.782 -0.494 1.00 91.31 172 LEU A N 1
ATOM 1278 C CA . LEU A 1 172 ? -5.802 4.904 -1.646 1.00 91.31 172 LEU A CA 1
ATOM 1279 C C . LEU A 1 172 ? -4.368 5.004 -2.164 1.00 91.31 172 LEU A C 1
ATOM 1281 O O . LEU A 1 172 ? -3.805 6.094 -2.284 1.00 91.31 172 LEU A O 1
ATOM 1285 N N . PHE A 1 173 ? -3.800 3.865 -2.540 1.00 93.31 173 PHE A N 1
ATOM 1286 C CA . PHE A 1 173 ? -2.506 3.797 -3.200 1.00 93.31 173 PHE A CA 1
ATOM 1287 C C . PHE A 1 173 ? -2.526 2.746 -4.305 1.00 93.31 173 PHE A C 1
ATOM 1289 O O . PHE A 1 173 ? -3.208 1.724 -4.228 1.00 93.31 173 PHE A O 1
ATOM 1296 N N . GLN A 1 174 ? -1.774 3.027 -5.358 1.00 94.31 174 GLN A N 1
ATOM 1297 C CA . GLN A 1 174 ? -1.545 2.124 -6.466 1.00 94.31 174 GLN A CA 1
ATOM 1298 C C . GLN A 1 174 ? -0.122 1.596 -6.368 1.00 94.31 174 GLN A C 1
ATOM 1300 O O . GLN A 1 174 ? 0.820 2.380 -6.292 1.00 94.31 174 GLN A O 1
ATOM 1305 N N . MET A 1 175 ? 0.036 0.281 -6.418 1.00 94.56 175 MET A N 1
ATOM 1306 C CA . MET A 1 175 ? 1.333 -0.356 -6.607 1.00 94.56 175 MET A CA 1
ATOM 1307 C C . MET A 1 175 ? 1.410 -0.908 -8.020 1.00 94.56 175 MET A C 1
ATOM 1309 O O . MET A 1 175 ? 0.423 -1.423 -8.548 1.00 94.56 175 MET A O 1
ATOM 1313 N N . GLN A 1 176 ? 2.581 -0.813 -8.631 1.00 95.06 176 GLN A N 1
ATOM 1314 C CA . GLN A 1 176 ? 2.842 -1.425 -9.924 1.00 95.06 176 GLN A CA 1
ATOM 1315 C C . GLN A 1 176 ? 4.222 -2.064 -9.944 1.00 95.06 176 GLN A C 1
ATOM 1317 O O . GLN A 1 176 ? 5.141 -1.588 -9.278 1.00 95.06 176 GLN A O 1
ATOM 1322 N N . VAL A 1 177 ? 4.354 -3.134 -10.717 1.00 95.19 177 VAL A N 1
ATOM 1323 C CA . VAL A 1 177 ? 5.622 -3.829 -10.928 1.00 95.19 177 VAL A CA 1
ATOM 1324 C C . VAL A 1 177 ? 5.624 -4.498 -12.294 1.00 95.19 177 VAL A C 1
ATOM 1326 O O . VAL A 1 177 ? 4.576 -4.941 -12.768 1.00 95.19 177 VAL A O 1
ATOM 1329 N N . ASP A 1 178 ? 6.791 -4.575 -12.924 1.00 94.19 178 ASP A N 1
ATOM 1330 C CA . ASP A 1 178 ? 6.953 -5.280 -14.190 1.00 94.19 178 ASP A CA 1
ATOM 1331 C C . ASP A 1 178 ? 7.549 -6.674 -13.921 1.00 94.19 178 ASP A C 1
ATOM 1333 O O . ASP A 1 178 ? 8.474 -6.822 -13.123 1.00 94.19 178 ASP A O 1
ATOM 1337 N N . GLY A 1 179 ? 7.038 -7.702 -14.602 1.00 92.56 179 GLY A N 1
ATOM 1338 C CA . GLY A 1 179 ? 7.573 -9.068 -14.552 1.00 92.56 179 GLY A CA 1
ATOM 1339 C C . GLY A 1 179 ? 7.929 -9.618 -15.933 1.00 92.56 179 GLY A C 1
ATOM 1340 O O . GLY A 1 179 ? 7.457 -9.118 -16.954 1.00 92.56 179 GLY A O 1
ATOM 1341 N N . TYR A 1 180 ? 8.747 -10.674 -15.978 1.00 91.00 180 TYR A N 1
ATOM 1342 C CA . TYR A 1 180 ? 9.049 -11.409 -17.220 1.00 91.00 180 TYR A CA 1
ATOM 1343 C C . TYR A 1 180 ? 7.916 -12.338 -17.665 1.00 91.00 180 TYR A C 1
ATOM 1345 O O . TYR A 1 180 ? 7.927 -12.827 -18.789 1.00 91.00 180 TYR A O 1
ATOM 1353 N N . THR A 1 181 ? 6.952 -12.598 -16.788 1.00 90.38 181 THR A N 1
ATOM 1354 C CA . THR A 1 181 ? 5.719 -13.331 -17.079 1.00 90.38 181 THR A CA 1
ATOM 1355 C C . THR A 1 181 ? 4.560 -12.636 -16.371 1.00 90.38 181 THR A C 1
ATOM 1357 O O . THR A 1 181 ? 4.774 -11.833 -15.453 1.00 90.38 181 THR A O 1
ATOM 1360 N N . LYS A 1 182 ? 3.324 -12.925 -16.792 1.00 91.12 182 LYS A N 1
ATOM 1361 C CA . LYS A 1 182 ? 2.124 -12.382 -16.136 1.00 91.12 182 LYS A CA 1
ATOM 1362 C C . LYS A 1 182 ? 2.040 -12.868 -14.690 1.00 91.12 182 LYS A C 1
ATOM 1364 O O . LYS A 1 182 ? 1.742 -12.093 -13.784 1.00 91.12 182 LYS A O 1
ATOM 1369 N N . GLU A 1 183 ? 2.367 -14.137 -14.492 1.00 91.62 183 GLU A N 1
ATOM 1370 C CA . GLU A 1 183 ? 2.339 -14.835 -13.218 1.00 91.62 183 GLU A CA 1
ATOM 1371 C C . GLU A 1 183 ? 3.398 -14.280 -12.263 1.00 91.62 183 GLU A C 1
ATOM 1373 O O . GLU A 1 183 ? 3.088 -14.032 -11.101 1.00 91.62 183 GLU A O 1
ATOM 1378 N N . ASP A 1 184 ? 4.623 -14.026 -12.739 1.00 91.56 184 ASP A N 1
ATOM 1379 C CA . ASP A 1 184 ? 5.677 -13.435 -11.907 1.00 91.56 184 ASP A CA 1
ATOM 1380 C C . ASP A 1 184 ? 5.288 -12.017 -11.455 1.00 91.56 184 ASP A C 1
ATOM 1382 O O . ASP A 1 184 ? 5.402 -11.691 -10.273 1.00 91.56 184 ASP A O 1
ATOM 1386 N N . ALA A 1 185 ? 4.777 -11.183 -12.369 1.00 93.62 185 ALA A N 1
ATOM 1387 C CA . ALA A 1 185 ? 4.352 -9.823 -12.037 1.00 93.62 185 ALA A CA 1
ATOM 1388 C C . ALA A 1 185 ? 3.224 -9.824 -10.990 1.00 93.62 185 ALA A C 1
ATOM 1390 O O . ALA A 1 185 ? 3.271 -9.079 -10.010 1.00 93.62 185 ALA A O 1
ATOM 1391 N N . GLN A 1 186 ? 2.233 -10.704 -11.167 1.00 94.12 186 GLN A N 1
ATOM 1392 C CA . GLN A 1 186 ? 1.127 -10.857 -10.229 1.00 94.12 186 GLN A CA 1
ATOM 1393 C C . GLN A 1 186 ? 1.601 -11.355 -8.860 1.00 94.12 186 GLN A C 1
ATOM 1395 O O . GLN A 1 186 ? 1.253 -10.753 -7.846 1.00 94.12 186 GLN A O 1
ATOM 1400 N N . LYS A 1 187 ? 2.408 -12.423 -8.815 1.00 94.44 187 LYS A N 1
ATOM 1401 C CA . LYS A 1 187 ? 2.921 -13.001 -7.563 1.00 94.44 187 LYS A CA 1
ATOM 1402 C C . LYS A 1 187 ? 3.741 -11.997 -6.766 1.00 94.44 187 LYS A C 1
ATOM 1404 O O . LYS A 1 187 ? 3.534 -11.861 -5.565 1.00 94.44 187 LYS A O 1
ATOM 1409 N N . LEU A 1 188 ? 4.631 -11.268 -7.433 1.00 94.62 188 LEU A N 1
ATOM 1410 C CA . LEU A 1 188 ? 5.460 -10.256 -6.789 1.00 94.62 188 LEU A CA 1
ATOM 1411 C C . LEU A 1 188 ? 4.615 -9.128 -6.190 1.00 94.62 188 LEU A C 1
ATOM 1413 O O . LEU A 1 188 ? 4.855 -8.702 -5.062 1.00 94.62 188 LEU A O 1
ATOM 1417 N N . LEU A 1 189 ? 3.596 -8.673 -6.920 1.00 95.12 189 LEU A N 1
ATOM 1418 C CA . LEU A 1 189 ? 2.701 -7.625 -6.444 1.00 95.12 189 LEU A CA 1
ATOM 1419 C C . LEU A 1 189 ? 1.818 -8.098 -5.281 1.00 95.12 189 LEU A C 1
ATOM 1421 O O . LEU A 1 189 ? 1.613 -7.350 -4.326 1.00 95.12 189 LEU A O 1
ATOM 1425 N N . MET A 1 190 ? 1.349 -9.351 -5.324 1.00 94.94 190 MET A N 1
ATOM 1426 C CA . MET A 1 190 ? 0.654 -9.993 -4.204 1.00 94.94 190 MET A CA 1
ATOM 1427 C C . MET A 1 190 ? 1.554 -10.100 -2.971 1.00 94.94 190 MET A C 1
ATOM 1429 O O . MET A 1 190 ? 1.121 -9.743 -1.879 1.00 94.94 190 MET A O 1
ATOM 1433 N N . GLY A 1 191 ? 2.806 -10.532 -3.141 1.00 94.88 191 GLY A N 1
ATOM 1434 C CA . GLY A 1 191 ? 3.788 -10.605 -2.059 1.00 94.88 191 GLY A CA 1
ATOM 1435 C C . GLY A 1 191 ? 4.065 -9.235 -1.441 1.00 94.88 191 GLY A C 1
ATOM 1436 O O . GLY A 1 191 ? 4.037 -9.087 -0.221 1.00 94.88 191 GLY A O 1
ATOM 1437 N N . ALA A 1 192 ? 4.241 -8.203 -2.269 1.00 95.44 192 ALA A N 1
ATOM 1438 C CA . ALA A 1 192 ? 4.442 -6.833 -1.803 1.00 95.44 192 ALA A CA 1
ATOM 1439 C C . ALA A 1 192 ? 3.242 -6.309 -0.994 1.00 95.44 192 ALA A C 1
ATOM 1441 O O . ALA A 1 192 ? 3.417 -5.708 0.068 1.00 95.44 192 ALA A O 1
ATOM 1442 N N . LEU A 1 193 ? 2.018 -6.583 -1.452 1.00 95.38 193 LEU A N 1
ATOM 1443 C CA . LEU A 1 193 ? 0.817 -6.232 -0.702 1.00 95.38 193 LEU A CA 1
ATOM 1444 C C . LEU A 1 193 ? 0.721 -7.012 0.615 1.00 95.38 193 LEU A C 1
ATOM 1446 O O . LEU A 1 193 ? 0.389 -6.417 1.637 1.00 95.38 193 LEU A O 1
ATOM 1450 N N . ALA A 1 194 ? 1.043 -8.306 0.615 1.00 95.44 194 ALA A N 1
ATOM 1451 C CA . ALA A 1 194 ? 1.014 -9.142 1.813 1.00 95.44 194 ALA A CA 1
ATOM 1452 C C . ALA A 1 194 ? 1.972 -8.628 2.903 1.00 95.44 194 ALA A C 1
ATOM 1454 O O . ALA A 1 194 ? 1.637 -8.667 4.088 1.00 95.44 194 ALA A O 1
ATOM 1455 N N . VAL A 1 195 ? 3.133 -8.083 2.519 1.00 95.94 195 VAL A N 1
ATOM 1456 C CA . VAL A 1 195 ? 4.054 -7.419 3.458 1.00 95.94 195 VAL A CA 1
ATOM 1457 C C . VAL A 1 195 ? 3.383 -6.217 4.120 1.00 95.94 195 VAL A C 1
ATOM 1459 O O . VAL A 1 195 ? 3.363 -6.149 5.349 1.00 95.94 195 VAL A O 1
ATOM 1462 N N . LEU A 1 196 ? 2.777 -5.317 3.336 1.00 95.06 196 LEU A N 1
ATOM 1463 C CA . LEU A 1 196 ? 2.058 -4.156 3.878 1.00 95.06 196 LEU A CA 1
ATOM 1464 C C . LEU A 1 196 ? 0.874 -4.575 4.750 1.00 95.06 196 LEU A C 1
ATOM 1466 O O . LEU A 1 196 ? 0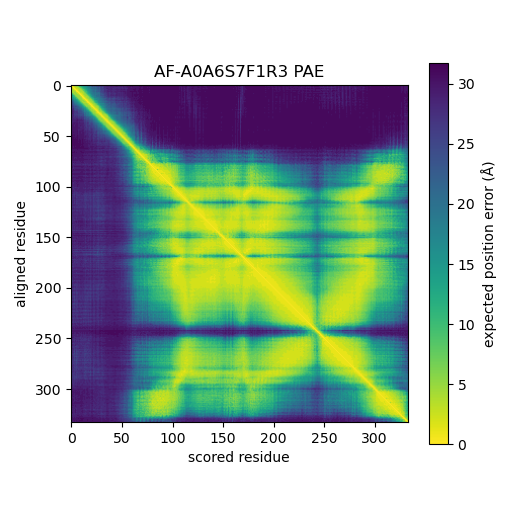.671 -4.01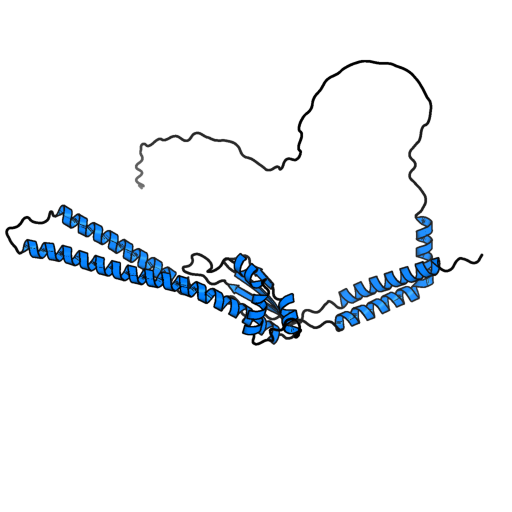8 5.822 1.00 95.06 196 LEU A O 1
ATOM 1470 N N . GLN A 1 197 ? 0.109 -5.580 4.325 1.00 95.19 197 GLN A N 1
ATOM 1471 C CA . GLN A 1 197 ? -1.002 -6.122 5.105 1.00 95.19 197 GLN A CA 1
ATOM 1472 C C . GLN A 1 197 ? -0.534 -6.657 6.451 1.00 95.19 197 GLN A C 1
ATOM 1474 O O . GLN A 1 197 ? -1.185 -6.404 7.457 1.00 95.19 197 GLN A O 1
ATOM 1479 N N . ARG A 1 198 ? 0.592 -7.372 6.495 1.00 95.69 198 ARG A N 1
ATOM 1480 C CA . ARG A 1 198 ? 1.150 -7.896 7.743 1.00 95.69 198 ARG A CA 1
ATOM 1481 C C . ARG A 1 198 ? 1.622 -6.776 8.671 1.00 95.69 198 ARG A C 1
ATOM 1483 O O . ARG A 1 198 ? 1.331 -6.822 9.863 1.00 95.69 198 ARG A O 1
ATOM 1490 N N . GLU A 1 199 ? 2.324 -5.777 8.137 1.00 94.06 199 GLU A N 1
ATOM 1491 C CA . GLU A 1 199 ? 2.789 -4.616 8.911 1.00 94.06 199 GLU A CA 1
ATOM 1492 C C . GLU A 1 199 ? 1.607 -3.814 9.475 1.00 94.06 199 GLU A C 1
ATOM 1494 O O . GLU A 1 199 ? 1.541 -3.548 10.676 1.00 94.06 199 GLU A O 1
ATOM 1499 N N . HIS A 1 200 ? 0.617 -3.508 8.637 1.00 94.88 200 HIS A N 1
ATOM 1500 C CA . HIS A 1 200 ? -0.589 -2.800 9.056 1.00 94.88 200 HIS A CA 1
ATOM 1501 C C . HIS A 1 200 ? -1.474 -3.632 9.991 1.00 94.88 200 HIS A C 1
ATOM 1503 O O . HIS A 1 200 ? -2.097 -3.061 10.883 1.00 94.88 200 HIS A O 1
ATOM 1509 N N . GLN A 1 201 ? -1.497 -4.965 9.860 1.00 94.75 201 GLN A N 1
ATOM 1510 C CA . GLN A 1 201 ? -2.210 -5.842 10.795 1.00 94.75 201 GLN A CA 1
ATOM 1511 C C . GLN A 1 201 ? -1.635 -5.726 12.205 1.00 94.75 201 GLN A C 1
ATOM 1513 O O . GLN A 1 201 ? -2.398 -5.696 13.165 1.00 94.75 201 GLN A O 1
ATOM 1518 N N . ALA A 1 202 ? -0.308 -5.659 12.342 1.00 94.25 202 ALA A N 1
ATOM 1519 C CA . ALA A 1 202 ? 0.329 -5.526 13.648 1.00 94.25 202 ALA A CA 1
ATOM 1520 C C . ALA A 1 202 ? -0.088 -4.217 14.337 1.00 94.25 202 ALA A C 1
ATOM 1522 O O . ALA A 1 202 ? -0.504 -4.239 15.493 1.00 94.25 202 ALA A O 1
ATOM 1523 N N . LEU A 1 203 ? -0.063 -3.099 13.604 1.00 92.75 203 LEU A N 1
ATOM 1524 C CA . LEU A 1 203 ? -0.505 -1.796 14.112 1.00 92.75 203 LEU A CA 1
ATOM 1525 C C . LEU A 1 203 ? -2.006 -1.777 14.433 1.00 92.75 203 LEU A C 1
ATOM 1527 O O . LEU A 1 203 ? -2.422 -1.259 15.468 1.00 92.75 203 LEU A O 1
ATOM 1531 N N . LEU A 1 204 ? -2.818 -2.379 13.562 1.00 93.25 204 LEU A N 1
ATOM 1532 C CA . LEU A 1 204 ? -4.258 -2.493 13.758 1.00 93.25 204 LEU A CA 1
ATOM 1533 C C . LEU A 1 204 ? -4.584 -3.314 15.006 1.00 93.25 204 LEU A C 1
ATOM 1535 O O . LEU A 1 204 ? -5.446 -2.907 15.776 1.00 93.25 204 LEU A O 1
ATOM 1539 N N . ASN A 1 205 ? -3.892 -4.433 15.230 1.00 93.81 205 ASN A N 1
ATOM 1540 C CA . ASN A 1 205 ? -4.112 -5.285 16.396 1.00 93.81 205 ASN A CA 1
ATOM 1541 C C . ASN A 1 205 ? -3.864 -4.528 17.701 1.00 93.81 205 ASN A C 1
ATOM 1543 O O . ASN A 1 205 ? -4.697 -4.614 18.595 1.00 93.81 205 ASN A O 1
ATOM 1547 N N . VAL A 1 206 ? -2.776 -3.753 17.788 1.00 93.38 206 VAL A N 1
ATOM 1548 C CA . VAL A 1 206 ? -2.477 -2.928 18.972 1.00 93.38 206 VAL A CA 1
ATOM 1549 C C . VAL A 1 206 ? -3.607 -1.927 19.223 1.00 93.38 206 VAL A C 1
ATOM 1551 O O . VAL A 1 206 ? -4.183 -1.903 20.306 1.00 93.38 206 VAL A O 1
ATOM 1554 N N . ALA A 1 207 ? -4.003 -1.168 18.199 1.00 91.31 207 ALA A N 1
ATOM 1555 C CA . ALA A 1 207 ? -5.057 -0.164 18.334 1.00 91.31 207 ALA A CA 1
ATOM 1556 C C . ALA A 1 207 ? -6.441 -0.770 18.647 1.00 91.31 207 ALA A C 1
ATOM 1558 O O . ALA A 1 207 ? -7.256 -0.165 19.347 1.00 91.31 207 ALA A O 1
ATOM 1559 N N . VAL A 1 208 ? -6.739 -1.958 18.114 1.00 93.00 208 VAL A N 1
ATOM 1560 C CA . VAL A 1 208 ? -7.972 -2.696 18.417 1.00 93.00 208 VAL A CA 1
ATOM 1561 C C . VAL A 1 208 ? -7.958 -3.205 19.852 1.00 93.00 208 VAL A C 1
ATOM 1563 O O . VAL A 1 208 ? -8.985 -3.110 20.524 1.00 93.00 208 VAL A O 1
ATOM 1566 N N . GLU A 1 209 ? -6.825 -3.717 20.327 1.00 94.56 209 GLU A N 1
ATOM 1567 C CA . GLU A 1 209 ? -6.702 -4.236 21.686 1.00 94.56 209 GLU A CA 1
ATOM 1568 C C . GLU A 1 209 ? -6.864 -3.122 22.723 1.00 94.56 209 GLU A C 1
ATOM 1570 O O . GLU A 1 209 ? -7.713 -3.242 23.601 1.00 94.56 209 GLU A O 1
ATOM 1575 N N . GLU A 1 210 ? -6.211 -1.970 22.537 1.00 92.75 210 GLU A N 1
ATOM 1576 C CA . GLU A 1 210 ? -6.400 -0.792 23.401 1.00 92.75 210 GLU A CA 1
ATOM 1577 C C . GLU A 1 210 ? -7.878 -0.370 23.500 1.00 92.75 210 GLU A C 1
ATOM 1579 O O . GLU A 1 210 ? -8.394 -0.023 24.569 1.00 92.75 210 GLU A O 1
ATOM 1584 N N . LYS A 1 211 ? -8.610 -0.414 22.378 1.00 92.06 211 LYS A N 1
ATOM 1585 C CA . LYS A 1 211 ? -10.049 -0.116 22.360 1.00 92.06 211 LYS A CA 1
ATOM 1586 C C . LYS A 1 211 ? -10.867 -1.194 23.074 1.00 92.06 211 LYS A C 1
ATOM 1588 O O . LYS A 1 211 ? -11.839 -0.851 23.746 1.00 92.06 211 LYS A O 1
ATOM 1593 N N . LYS A 1 212 ? -10.508 -2.473 22.959 1.00 93.94 212 LYS A N 1
ATOM 1594 C CA . LYS A 1 212 ? -11.182 -3.565 23.681 1.00 93.94 212 LYS A CA 1
ATOM 1595 C C . LYS A 1 212 ? -10.944 -3.485 25.185 1.00 93.94 212 LYS A C 1
ATOM 1597 O O . LYS A 1 212 ? -11.904 -3.601 25.942 1.00 93.94 212 LYS A O 1
ATOM 1602 N N . GLU A 1 213 ? -9.717 -3.214 25.617 1.00 95.94 213 GLU A N 1
ATOM 1603 C CA . GLU A 1 213 ? -9.383 -3.005 27.030 1.00 95.94 213 GLU A CA 1
ATOM 1604 C C . GLU A 1 213 ? -10.176 -1.833 27.612 1.00 95.94 213 GLU A C 1
ATOM 1606 O O . GLU A 1 213 ? -10.789 -1.939 28.678 1.00 95.94 213 GLU A O 1
ATOM 1611 N N . ARG A 1 214 ? -10.258 -0.724 26.869 1.00 94.06 214 ARG A N 1
ATOM 1612 C CA . ARG A 1 214 ? -11.070 0.427 27.270 1.00 94.06 214 ARG A CA 1
ATOM 1613 C C . ARG A 1 214 ? -12.562 0.094 27.336 1.00 94.06 214 ARG A C 1
ATOM 1615 O O . ARG A 1 214 ? -13.245 0.583 28.233 1.00 94.06 214 ARG A O 1
ATOM 1622 N N . LEU A 1 215 ? -13.067 -0.754 26.438 1.00 95.06 215 LEU A N 1
ATOM 1623 C CA . LEU A 1 215 ? -14.448 -1.246 26.476 1.00 95.06 215 LEU A CA 1
ATOM 1624 C C . LEU A 1 215 ? -14.697 -2.111 27.720 1.00 95.06 215 LEU A C 1
ATOM 1626 O O . LEU A 1 215 ? -15.718 -1.928 28.382 1.00 95.06 215 LEU A O 1
ATOM 1630 N N . ALA A 1 216 ? -13.763 -2.998 28.071 1.00 95.62 216 ALA A N 1
ATOM 1631 C CA . ALA A 1 216 ? -13.847 -3.831 29.270 1.00 95.62 216 ALA A CA 1
ATOM 1632 C C . ALA A 1 216 ? -13.830 -2.987 30.558 1.00 95.62 216 ALA A C 1
ATOM 1634 O O . ALA A 1 216 ? -14.686 -3.156 31.424 1.00 95.62 216 ALA A O 1
ATOM 1635 N N . SER A 1 217 ? -12.925 -2.008 30.650 1.00 95.94 217 SER A N 1
ATOM 1636 C CA . SER A 1 217 ? -12.873 -1.056 31.770 1.00 95.94 217 SER A CA 1
ATOM 1637 C C . SER A 1 217 ? -14.180 -0.265 31.925 1.00 95.94 217 SER A C 1
ATOM 1639 O O . SER A 1 217 ? -14.692 -0.065 33.031 1.00 95.94 217 SER A O 1
ATOM 1641 N N . LEU A 1 218 ? -14.783 0.125 30.802 1.00 94.81 218 LEU A N 1
ATOM 1642 C CA . LEU A 1 218 ? -16.057 0.832 30.789 1.00 94.81 218 LEU A CA 1
ATOM 1643 C C . LEU A 1 218 ? -17.230 -0.058 31.215 1.00 94.81 218 LEU A C 1
ATOM 1645 O O . LEU A 1 218 ? -18.108 0.403 31.938 1.00 94.81 218 LEU A O 1
ATOM 1649 N N . ALA A 1 219 ? -17.231 -1.332 30.818 1.00 94.62 219 ALA A N 1
ATOM 1650 C CA . ALA A 1 219 ? -18.217 -2.306 31.282 1.00 94.62 219 ALA A CA 1
ATOM 1651 C C . ALA A 1 219 ? -18.152 -2.491 32.809 1.00 94.62 219 ALA A C 1
ATOM 1653 O O . ALA A 1 219 ? -19.189 -2.442 33.468 1.00 94.62 219 ALA A O 1
ATOM 1654 N N . ASN A 1 220 ? -16.945 -2.581 33.377 1.00 95.69 220 ASN A N 1
ATOM 1655 C CA . ASN A 1 220 ? -16.752 -2.645 34.830 1.00 95.69 220 ASN A CA 1
ATOM 1656 C C . ASN A 1 220 ? -17.229 -1.363 35.534 1.00 95.69 220 ASN A C 1
ATOM 1658 O O . ASN A 1 220 ? -17.820 -1.427 36.610 1.00 95.69 220 ASN A O 1
ATOM 1662 N N . SER A 1 221 ? -17.006 -0.196 34.918 1.00 93.62 221 SER A N 1
ATOM 1663 C CA . SER A 1 221 ? -17.461 1.102 35.443 1.00 93.62 221 SER A CA 1
ATOM 1664 C C . SER A 1 221 ? -18.991 1.198 35.475 1.00 93.62 221 SER A C 1
ATOM 1666 O O . SER A 1 221 ? -19.554 1.660 36.464 1.00 93.62 221 SER A O 1
ATOM 1668 N N . ILE A 1 222 ? -19.668 0.704 34.430 1.00 93.75 222 ILE A N 1
ATOM 1669 C CA . ILE A 1 222 ? -21.135 0.604 34.376 1.00 93.75 222 ILE A CA 1
ATOM 1670 C C . ILE A 1 222 ? -21.646 -0.316 35.490 1.00 93.75 222 ILE A C 1
ATOM 1672 O O . ILE A 1 222 ? -22.542 0.067 36.238 1.00 93.75 222 ILE A O 1
ATOM 1676 N N . GLU A 1 223 ? -21.057 -1.504 35.649 1.00 94.94 223 GLU A N 1
ATOM 1677 C CA . GLU A 1 223 ? -21.464 -2.448 36.696 1.00 94.94 223 GLU A CA 1
ATOM 1678 C C . GLU A 1 223 ? -21.248 -1.876 38.107 1.00 94.94 223 GLU A C 1
ATOM 1680 O O . GLU A 1 223 ? -22.122 -1.992 38.968 1.00 94.94 223 GLU A O 1
ATOM 1685 N N . SER A 1 224 ? -20.109 -1.219 38.347 1.00 93.81 224 SER A N 1
ATOM 1686 C CA . SER A 1 224 ? -19.813 -0.561 39.623 1.00 93.81 224 SER A CA 1
ATOM 1687 C C . SER A 1 224 ? -20.818 0.548 39.933 1.00 93.81 224 SER A C 1
ATOM 1689 O O . SER A 1 224 ? -21.325 0.621 41.050 1.00 93.81 224 SER A O 1
ATOM 1691 N N . ASN A 1 225 ? -21.148 1.378 38.943 1.00 93.19 225 ASN A N 1
ATOM 1692 C CA . ASN A 1 225 ? -22.104 2.470 39.092 1.00 93.19 225 ASN A CA 1
ATOM 1693 C C . ASN A 1 225 ? -23.528 1.945 39.390 1.00 93.19 225 ASN A C 1
ATOM 1695 O O . ASN A 1 225 ? -24.211 2.484 40.263 1.00 93.19 225 ASN A O 1
ATOM 1699 N N . LEU A 1 226 ? -23.936 0.829 38.769 1.00 92.94 226 LEU A N 1
ATOM 1700 C CA . LEU A 1 226 ? -25.195 0.141 39.084 1.00 92.94 226 LEU A CA 1
ATOM 1701 C C . LEU A 1 226 ? -25.209 -0.443 40.509 1.00 92.94 226 LEU A C 1
ATOM 1703 O O . LEU A 1 226 ? -26.219 -0.335 41.208 1.00 92.94 226 LEU A O 1
ATOM 1707 N N . LYS A 1 227 ? -24.097 -1.031 40.973 1.00 94.19 227 LYS A N 1
ATOM 1708 C CA . LYS A 1 227 ? -23.965 -1.532 42.356 1.00 94.19 227 LYS A CA 1
ATOM 1709 C C . LYS A 1 227 ? -24.018 -0.405 43.385 1.00 94.19 227 LYS A C 1
ATOM 1711 O O . LYS A 1 227 ? -24.660 -0.556 44.425 1.00 94.19 227 LYS A O 1
ATOM 1716 N N . GLU A 1 228 ? -23.377 0.724 43.101 1.00 91.38 228 GLU A N 1
ATOM 1717 C CA . GLU A 1 228 ? -23.420 1.912 43.953 1.00 91.38 228 GLU A CA 1
ATOM 1718 C C . GLU A 1 228 ? -24.848 2.452 44.067 1.00 91.38 228 GLU A C 1
ATOM 1720 O O . GLU A 1 228 ? -25.345 2.644 45.177 1.00 91.38 228 GLU A O 1
ATOM 1725 N N . ARG A 1 229 ? -25.559 2.574 42.938 1.00 91.81 229 ARG A N 1
ATOM 1726 C CA . ARG A 1 229 ? -26.980 2.943 42.922 1.00 91.81 229 ARG A CA 1
ATOM 1727 C C . ARG A 1 229 ? -27.813 2.020 43.805 1.00 91.81 229 ARG A C 1
ATOM 1729 O O . ARG A 1 229 ? -28.593 2.498 44.626 1.00 91.81 229 ARG A O 1
ATOM 1736 N N . GLN A 1 230 ? -27.641 0.706 43.662 1.00 91.81 230 GLN A N 1
ATOM 1737 C CA . GLN A 1 230 ? -28.373 -0.267 44.471 1.00 91.81 230 GLN A CA 1
ATOM 1738 C C . GLN A 1 230 ? -28.031 -0.138 45.960 1.00 91.81 230 GLN A C 1
ATOM 1740 O O . GLN A 1 230 ? -28.912 -0.256 46.806 1.00 91.81 230 GLN A O 1
ATOM 1745 N N . THR A 1 231 ? -26.774 0.155 46.290 1.00 89.50 231 THR A N 1
ATOM 1746 C CA . THR A 1 231 ? -26.329 0.380 47.672 1.00 89.50 231 THR A CA 1
ATOM 1747 C C . THR A 1 231 ? -26.979 1.628 48.270 1.00 89.50 231 THR A C 1
ATOM 1749 O O . THR A 1 231 ? -27.479 1.570 49.394 1.00 89.50 231 THR A O 1
ATOM 1752 N N . ILE A 1 232 ? -27.056 2.727 47.509 1.00 86.56 232 ILE A N 1
ATOM 1753 C CA . ILE A 1 232 ? -27.761 3.951 47.912 1.00 86.56 232 ILE A CA 1
ATOM 1754 C C . ILE A 1 232 ? -29.240 3.633 48.179 1.00 86.56 232 ILE A C 1
ATOM 1756 O O . ILE A 1 232 ? -29.742 3.950 49.256 1.00 86.56 232 ILE A O 1
ATOM 1760 N N . LEU A 1 233 ? -29.917 2.933 47.262 1.00 87.69 233 LEU A N 1
ATOM 1761 C CA . LEU A 1 233 ? -31.327 2.543 47.416 1.00 87.69 233 LEU A CA 1
ATOM 1762 C C . LEU A 1 233 ? -31.560 1.646 48.643 1.00 87.69 233 LEU A C 1
ATOM 1764 O O . LEU A 1 233 ? -32.423 1.947 49.468 1.00 87.69 233 LEU A O 1
ATOM 1768 N N . ASN A 1 234 ? -30.736 0.612 48.828 1.00 87.19 234 ASN A N 1
ATOM 1769 C CA . ASN A 1 234 ? -30.815 -0.288 49.983 1.00 87.19 234 ASN A CA 1
ATOM 1770 C C . ASN A 1 234 ? -30.557 0.450 51.311 1.00 87.19 234 ASN A C 1
ATOM 1772 O O . ASN A 1 234 ? -31.154 0.124 52.340 1.00 87.19 234 ASN A O 1
ATOM 1776 N N . SER A 1 235 ? -29.667 1.450 51.319 1.00 82.50 235 SER A N 1
ATOM 1777 C CA . SER A 1 235 ? -29.396 2.267 52.509 1.00 82.50 235 SER A CA 1
ATOM 1778 C C . SER A 1 235 ? -30.595 3.138 52.898 1.00 82.50 235 SER A C 1
ATOM 1780 O O . SER A 1 235 ? -30.853 3.332 54.083 1.00 82.50 235 SER A O 1
ATOM 1782 N N . ILE A 1 236 ? -31.372 3.614 51.923 1.00 80.31 236 ILE A N 1
ATOM 1783 C CA . ILE A 1 236 ? -32.600 4.379 52.170 1.00 80.31 236 ILE A CA 1
ATOM 1784 C C . ILE A 1 236 ? -33.676 3.458 52.743 1.00 80.31 236 ILE A C 1
ATOM 1786 O O . ILE A 1 236 ? -34.274 3.779 53.767 1.00 80.31 236 ILE A O 1
ATOM 1790 N N . GLU A 1 237 ? -33.883 2.292 52.127 1.00 79.75 237 GLU A N 1
ATOM 1791 C CA . GLU A 1 237 ? -34.892 1.321 52.560 1.00 79.75 237 GLU A CA 1
ATOM 1792 C C . GLU A 1 237 ? -34.599 0.791 53.974 1.00 79.75 237 GLU A C 1
ATOM 1794 O O . GLU A 1 237 ? -35.469 0.790 54.844 1.00 79.75 237 GLU A O 1
ATOM 1799 N N . SER A 1 238 ? -33.344 0.434 54.261 1.00 75.88 238 SER A N 1
ATOM 1800 C CA . SER A 1 238 ? -32.942 -0.067 55.584 1.00 75.88 238 SER A CA 1
ATOM 1801 C C . SER A 1 238 ? -32.987 0.990 56.698 1.00 75.88 238 SER A C 1
ATOM 1803 O O . SER A 1 238 ? -33.308 0.645 57.839 1.00 75.88 238 SER A O 1
ATOM 1805 N N . ASN A 1 239 ? -32.718 2.268 56.397 1.00 65.25 239 ASN A N 1
ATOM 1806 C CA . ASN A 1 239 ? -32.873 3.371 57.355 1.00 65.25 239 ASN A CA 1
ATOM 1807 C C . ASN A 1 239 ? -34.340 3.788 57.545 1.00 65.25 239 ASN A C 1
ATOM 1809 O O . ASN A 1 239 ? -34.707 4.224 58.633 1.00 65.25 239 ASN A O 1
ATOM 1813 N N . ALA A 1 240 ? -35.198 3.604 56.537 1.00 59.81 240 ALA A N 1
ATOM 1814 C CA . ALA A 1 240 ? -36.638 3.831 56.664 1.00 59.81 240 ALA A CA 1
ATOM 1815 C C . ALA A 1 240 ? -37.328 2.790 57.569 1.00 59.81 240 ALA A C 1
ATOM 1817 O O . ALA A 1 240 ? -38.315 3.111 58.226 1.00 59.81 240 ALA A O 1
ATOM 1818 N N . VAL A 1 241 ? -36.800 1.560 57.638 1.00 58.84 241 VAL A N 1
ATOM 1819 C CA . VAL A 1 241 ? -37.338 0.461 58.468 1.00 58.84 241 VAL A CA 1
ATOM 1820 C C . VAL A 1 241 ? -36.871 0.538 59.933 1.00 58.84 241 VAL A C 1
ATOM 1822 O O . VAL A 1 241 ? -37.575 0.081 60.835 1.00 58.84 241 VAL A O 1
ATOM 1825 N N . LYS A 1 242 ? -35.710 1.146 60.214 1.00 59.47 242 LYS A N 1
ATOM 1826 C CA . LYS A 1 242 ? -35.191 1.361 61.579 1.00 59.47 242 LYS A CA 1
ATOM 1827 C C . LYS A 1 242 ? -35.681 2.700 62.142 1.00 59.47 242 LYS A C 1
ATOM 1829 O O . LYS A 1 242 ? -34.915 3.649 62.285 1.00 59.47 242 LYS A O 1
ATOM 1834 N N . SER A 1 243 ? -36.972 2.771 62.458 1.00 52.38 243 SER A N 1
ATOM 1835 C CA . SER A 1 243 ? -37.634 3.920 63.091 1.00 52.38 243 SER A CA 1
ATOM 1836 C C . SER A 1 243 ? -36.843 4.471 64.289 1.00 52.38 243 SER A C 1
ATOM 1838 O O . SER A 1 243 ? -36.824 3.855 65.354 1.00 52.38 243 SER A O 1
ATOM 1840 N N . GLY A 1 244 ? -36.199 5.635 64.126 1.00 55.06 244 GLY A N 1
ATOM 1841 C CA . GLY A 1 244 ? -35.613 6.400 65.236 1.00 55.06 244 GLY A CA 1
ATOM 1842 C C . GLY A 1 244 ? -34.340 7.203 64.936 1.00 55.06 244 GLY A C 1
ATOM 1843 O O . GLY A 1 244 ? -34.016 8.093 65.717 1.00 55.06 244 GLY A O 1
ATOM 1844 N N . GLN A 1 245 ? -33.623 6.942 63.836 1.00 56.88 245 GLN A N 1
ATOM 1845 C CA . GLN A 1 245 ? -32.443 7.735 63.449 1.00 56.88 245 GLN A CA 1
ATOM 1846 C C . GLN A 1 245 ? -32.729 8.672 62.268 1.00 56.88 245 GLN A C 1
ATOM 1848 O O . GLN A 1 245 ? -33.575 8.384 61.425 1.00 56.88 245 GLN A O 1
ATOM 1853 N N . SER A 1 246 ? -32.037 9.819 62.260 1.00 58.25 246 SER A N 1
ATOM 1854 C CA . SER A 1 246 ? -32.192 10.924 61.305 1.00 58.25 246 SER A CA 1
ATOM 1855 C C . SER A 1 246 ? -32.241 10.413 59.862 1.00 58.25 246 SER A C 1
ATOM 1857 O O . SER A 1 246 ? -31.258 9.857 59.374 1.00 58.25 246 SER A O 1
ATOM 1859 N N . GLN A 1 247 ? -33.379 10.600 59.184 1.00 62.03 247 GLN A N 1
ATOM 1860 C CA . GLN A 1 247 ? -33.518 10.255 57.769 1.00 62.03 247 GLN A CA 1
ATOM 1861 C C . GLN A 1 247 ? -32.440 10.985 56.950 1.00 62.03 247 GLN A C 1
ATOM 1863 O O . GLN A 1 247 ? -32.188 12.168 57.208 1.00 62.03 247 GLN A O 1
ATOM 1868 N N . PRO A 1 248 ? -31.802 10.312 55.973 1.00 65.50 248 PRO A N 1
ATOM 1869 C CA . PRO A 1 248 ? -30.939 10.984 55.011 1.00 65.50 248 PRO A CA 1
ATOM 1870 C C . PRO A 1 248 ? -31.707 12.120 54.326 1.00 65.50 248 PRO A C 1
ATOM 1872 O O . PRO A 1 248 ? -32.861 11.925 53.944 1.00 65.50 248 PRO A O 1
ATOM 1875 N N . ASP A 1 249 ? -31.075 13.286 54.163 1.00 77.69 249 ASP A N 1
ATOM 1876 C CA . ASP A 1 249 ? -31.687 14.434 53.486 1.00 77.69 249 ASP A CA 1
ATOM 1877 C C . ASP A 1 249 ? -32.174 14.013 52.078 1.00 77.69 249 ASP A C 1
ATOM 1879 O O . ASP A 1 249 ? -31.352 13.620 51.237 1.00 77.69 249 ASP A O 1
ATOM 1883 N N . PRO A 1 250 ? -33.490 14.065 51.791 1.00 77.81 250 PRO A N 1
ATOM 1884 C CA . PRO A 1 250 ? -34.046 13.637 50.509 1.00 77.81 250 PRO A CA 1
ATOM 1885 C C . PRO A 1 250 ? -33.491 14.442 49.328 1.00 77.81 250 PRO A C 1
ATOM 1887 O O . PRO A 1 250 ? -33.388 13.911 48.218 1.00 77.81 250 PRO A O 1
ATOM 1890 N N . VAL A 1 251 ? -33.071 15.692 49.554 1.00 82.75 251 VAL A N 1
ATOM 1891 C CA . VAL A 1 251 ? -32.412 16.510 48.530 1.00 82.75 251 VAL A CA 1
ATOM 1892 C C . VAL A 1 251 ? -31.053 15.908 48.178 1.00 82.75 251 VAL A C 1
ATOM 1894 O O . VAL A 1 251 ? -30.765 15.710 46.997 1.00 82.75 251 VAL A O 1
ATOM 1897 N N . MET A 1 252 ? -30.259 15.523 49.180 1.00 85.31 252 MET A N 1
ATOM 1898 C CA . MET A 1 252 ? -28.956 14.880 48.983 1.00 85.31 252 MET A CA 1
ATOM 1899 C C . MET A 1 252 ? -29.086 13.544 48.243 1.00 85.31 252 MET A C 1
ATOM 1901 O O . MET A 1 252 ? -28.370 13.294 47.276 1.00 85.31 252 MET A O 1
ATOM 1905 N N . VAL A 1 253 ? -30.040 12.702 48.645 1.00 85.25 253 VAL A N 1
ATOM 1906 C CA . VAL A 1 253 ? -30.312 11.418 47.980 1.00 85.25 253 VAL A CA 1
ATOM 1907 C C . VAL A 1 253 ? -30.679 11.618 46.510 1.00 85.25 253 VAL A C 1
ATOM 1909 O O . VAL A 1 253 ? -30.138 10.940 45.635 1.00 85.25 253 VAL A O 1
ATOM 1912 N N . SER A 1 254 ? -31.575 12.567 46.225 1.00 85.69 254 SER A N 1
ATOM 1913 C CA . SER A 1 254 ? -31.981 12.870 44.851 1.00 85.69 254 SER A CA 1
ATOM 1914 C C . SER A 1 254 ? -30.808 13.372 44.001 1.00 85.69 254 SER A C 1
ATOM 1916 O O . SER A 1 254 ? -30.691 13.000 42.831 1.00 85.69 254 SER A O 1
ATOM 1918 N N . TYR A 1 255 ? -29.905 14.157 44.597 1.00 89.62 255 TYR A N 1
ATOM 1919 C CA . TYR A 1 255 ? -28.691 14.636 43.949 1.00 89.62 255 TYR A CA 1
ATOM 1920 C C . TYR A 1 255 ? -27.729 13.487 43.626 1.00 89.62 255 TYR A C 1
ATOM 1922 O O . TYR A 1 255 ? -27.280 13.388 42.486 1.00 89.62 255 TYR A O 1
ATOM 1930 N N . LEU A 1 256 ? -27.467 12.582 44.576 1.00 89.31 256 LEU A N 1
ATOM 1931 C CA . LEU A 1 256 ? -26.587 11.425 44.369 1.00 89.31 256 LEU A CA 1
ATOM 1932 C C . LEU A 1 256 ? -27.126 10.472 43.296 1.00 89.31 256 LEU A C 1
ATOM 1934 O O . LEU A 1 256 ? -26.382 10.067 42.406 1.00 89.31 256 LEU A O 1
ATOM 1938 N N . LEU A 1 257 ? -28.427 10.163 43.325 1.00 90.00 257 LEU A N 1
ATOM 1939 C CA . LEU A 1 257 ? -29.062 9.330 42.297 1.00 90.00 257 LEU A CA 1
ATOM 1940 C C . LEU A 1 257 ? -28.990 9.983 40.915 1.00 90.00 257 LEU A C 1
ATOM 1942 O O . LEU A 1 257 ? -28.714 9.308 39.924 1.00 90.00 257 LEU A O 1
ATOM 1946 N N . ARG A 1 258 ? -29.205 11.301 40.839 1.00 92.12 258 ARG A N 1
ATOM 1947 C CA . ARG A 1 258 ? -29.084 12.045 39.584 1.00 92.12 258 ARG A CA 1
ATOM 1948 C C . ARG A 1 258 ? -27.644 12.081 39.074 1.00 92.12 258 ARG A C 1
ATOM 1950 O O . ARG A 1 258 ? -27.441 11.930 37.874 1.00 92.12 258 ARG A O 1
ATOM 1957 N N . ALA A 1 259 ? -26.665 12.280 39.953 1.00 91.06 259 ALA A N 1
ATOM 1958 C CA . ALA A 1 259 ? -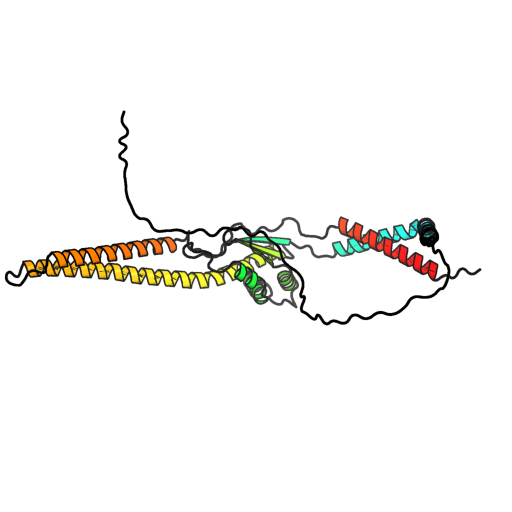25.251 12.258 39.590 1.00 91.06 259 ALA A CA 1
ATOM 1959 C C . ALA A 1 259 ? -24.846 10.881 39.039 1.00 91.06 259 ALA A C 1
ATOM 1961 O O . ALA A 1 259 ? -24.277 10.800 37.952 1.00 91.06 259 ALA A O 1
ATOM 1962 N N . ASN A 1 260 ? -25.241 9.807 39.729 1.00 92.88 260 ASN A N 1
ATOM 1963 C CA . ASN A 1 260 ? -25.010 8.429 39.304 1.00 92.88 260 ASN A CA 1
ATOM 1964 C C . ASN A 1 260 ? -25.645 8.132 37.929 1.00 92.88 260 ASN A C 1
ATOM 1966 O O . ASN A 1 260 ? -24.971 7.582 37.063 1.00 92.88 260 ASN A O 1
ATOM 1970 N N . GLU A 1 261 ? -26.886 8.572 37.684 1.00 92.50 261 GLU A N 1
ATOM 1971 C CA . GLU A 1 261 ? -27.563 8.416 36.384 1.00 92.50 261 GLU A CA 1
ATOM 1972 C C . GLU A 1 261 ? -26.833 9.147 35.246 1.00 92.50 261 GLU A C 1
ATOM 1974 O O . GLU A 1 261 ? -26.665 8.597 34.158 1.00 92.50 261 GLU A O 1
ATOM 1979 N N . VAL A 1 262 ? -26.369 10.378 35.484 1.00 94.44 262 VAL A N 1
ATOM 1980 C CA . VAL A 1 262 ? -25.609 11.146 34.483 1.00 94.44 262 VAL A CA 1
ATOM 1981 C C . VAL A 1 262 ? -24.295 10.442 34.139 1.00 94.44 262 VAL A C 1
ATOM 1983 O O . VAL A 1 262 ? -23.930 10.352 32.965 1.00 94.44 262 VAL A O 1
ATOM 1986 N N . GLU A 1 263 ? -23.591 9.910 35.138 1.00 93.19 263 GLU A N 1
ATOM 1987 C CA . GLU A 1 263 ? -22.373 9.131 34.911 1.00 93.19 263 GLU A CA 1
ATOM 1988 C C . GLU A 1 263 ? -22.644 7.822 34.167 1.00 93.19 263 GLU A C 1
ATOM 1990 O O . GLU A 1 263 ? -21.928 7.509 33.214 1.00 93.19 263 GLU A O 1
ATOM 1995 N N . HIS A 1 264 ? -23.699 7.095 34.544 1.00 93.56 264 HIS A N 1
ATOM 1996 C CA . HIS A 1 264 ? -24.130 5.881 33.859 1.00 93.56 264 HIS A CA 1
ATOM 1997 C C . HIS A 1 264 ? -24.414 6.151 32.379 1.00 93.56 264 HIS A C 1
ATOM 1999 O O . HIS A 1 264 ? -23.859 5.480 31.505 1.00 93.56 264 HIS A O 1
ATOM 2005 N N . ALA A 1 265 ? -25.221 7.175 32.085 1.00 94.50 265 ALA A N 1
ATOM 2006 C CA . ALA A 1 265 ? -25.544 7.573 30.720 1.00 94.50 265 ALA A CA 1
ATOM 2007 C C . ALA A 1 265 ? -24.277 7.911 29.917 1.00 94.50 265 ALA A C 1
ATOM 2009 O O . ALA A 1 265 ? -24.118 7.437 28.790 1.00 94.50 265 ALA A O 1
ATOM 2010 N N . ARG A 1 266 ? -23.327 8.640 30.522 1.00 95.44 266 ARG A N 1
ATOM 2011 C CA . ARG A 1 266 ? -22.028 8.951 29.907 1.00 95.44 266 ARG A CA 1
ATOM 2012 C C . ARG A 1 266 ? -21.222 7.688 29.598 1.00 95.44 266 ARG A C 1
ATOM 2014 O O . ARG A 1 266 ? -20.614 7.598 28.532 1.00 95.44 266 ARG A O 1
ATOM 2021 N N . PHE A 1 267 ? -21.187 6.714 30.506 1.00 94.81 267 PHE A N 1
ATOM 2022 C CA . PHE A 1 267 ? -20.472 5.462 30.265 1.00 94.81 267 PHE A CA 1
ATOM 2023 C C . PHE A 1 267 ? -21.117 4.632 29.150 1.00 94.81 267 PHE A C 1
ATOM 2025 O O . PHE A 1 267 ? -20.413 4.104 28.289 1.00 94.81 267 PHE A O 1
ATOM 2032 N N . VAL A 1 268 ? -22.447 4.552 29.111 1.00 95.19 268 VAL A N 1
ATOM 2033 C CA . VAL A 1 268 ? -23.183 3.848 28.049 1.00 95.19 268 VAL A CA 1
ATOM 2034 C C . VAL A 1 268 ? -22.967 4.509 26.685 1.00 95.19 268 VAL A C 1
ATOM 2036 O O . VAL A 1 268 ? -22.735 3.817 25.688 1.00 95.19 268 VAL A O 1
ATOM 2039 N N . GLU A 1 269 ? -22.975 5.841 26.627 1.00 96.38 269 GLU A N 1
ATOM 2040 C CA . GLU A 1 269 ? -22.675 6.595 25.409 1.00 96.38 269 GLU A CA 1
ATOM 2041 C C . GLU A 1 269 ? -21.254 6.297 24.909 1.00 96.38 269 GLU A C 1
ATOM 2043 O O . GLU A 1 269 ? -21.063 5.906 23.755 1.00 96.38 269 GLU A O 1
ATOM 2048 N N . GLN A 1 270 ? -20.255 6.379 25.795 1.00 95.00 270 GLN A N 1
ATOM 2049 C CA . GLN A 1 270 ? -18.866 6.051 25.462 1.00 95.00 270 GLN A CA 1
ATOM 2050 C C . GLN A 1 270 ? -18.716 4.605 24.971 1.00 95.00 270 GLN A C 1
ATOM 2052 O O . GLN A 1 270 ? -17.956 4.350 24.034 1.00 95.00 270 GLN A O 1
ATOM 2057 N N . GLN A 1 271 ? -19.465 3.663 25.551 1.00 94.94 271 GLN A N 1
ATOM 2058 C CA . GLN A 1 271 ? -19.433 2.261 25.144 1.00 94.94 271 GLN A CA 1
ATOM 2059 C C . GLN A 1 271 ? -20.007 2.097 23.738 1.00 94.94 271 GLN A C 1
ATOM 2061 O O . GLN A 1 271 ? -19.449 1.362 22.925 1.00 94.94 271 GLN A O 1
ATOM 2066 N N . THR A 1 272 ? -21.099 2.799 23.446 1.00 94.44 272 THR A N 1
ATOM 2067 C CA . THR A 1 272 ? -21.759 2.772 22.139 1.00 94.44 272 THR A CA 1
ATOM 2068 C C . THR A 1 272 ? -20.837 3.320 21.054 1.00 94.44 272 THR A C 1
ATOM 2070 O O . THR A 1 272 ? -20.650 2.667 20.029 1.00 94.44 272 THR A O 1
ATOM 2073 N N . ILE A 1 273 ? -20.183 4.457 21.308 1.00 93.69 273 ILE A N 1
ATOM 2074 C CA . ILE A 1 273 ? -19.210 5.053 20.382 1.00 93.69 273 ILE A CA 1
ATOM 2075 C C . ILE A 1 273 ? -18.035 4.099 20.137 1.00 93.69 273 ILE A C 1
ATOM 2077 O O . ILE A 1 273 ? -17.615 3.903 18.999 1.00 93.69 273 ILE A O 1
ATOM 2081 N N . LEU A 1 274 ? -17.501 3.473 21.188 1.00 93.25 274 LEU A N 1
ATOM 2082 C CA . LEU A 1 274 ? -16.350 2.581 21.060 1.00 93.25 274 LEU A CA 1
ATOM 2083 C C . LEU A 1 274 ? -16.701 1.280 20.319 1.00 93.25 274 LEU A C 1
ATOM 2085 O O . LEU A 1 274 ? -15.913 0.811 19.499 1.00 93.25 274 LEU A O 1
ATOM 2089 N N . LYS A 1 275 ? -17.903 0.736 20.548 1.00 93.06 275 LYS A N 1
ATOM 2090 C CA . LYS A 1 275 ? -18.451 -0.399 19.787 1.00 93.06 275 LYS A CA 1
ATOM 2091 C C . LYS A 1 275 ? -18.641 -0.051 18.314 1.00 93.06 275 LYS A C 1
ATOM 2093 O O . LYS A 1 275 ? -18.281 -0.850 17.458 1.00 93.06 275 LYS A O 1
ATOM 2098 N N . ASP A 1 276 ? -19.169 1.135 18.023 1.00 92.94 276 ASP A N 1
ATOM 2099 C CA . ASP A 1 276 ? -19.325 1.634 16.656 1.00 92.94 276 ASP A CA 1
ATOM 2100 C C . ASP A 1 276 ? -17.968 1.774 15.945 1.00 92.94 276 ASP A C 1
ATOM 2102 O O . ASP A 1 276 ? -17.810 1.331 14.810 1.00 92.94 276 ASP A O 1
ATOM 2106 N N . GLN A 1 277 ? -16.944 2.281 16.635 1.00 91.88 277 GLN A N 1
ATOM 2107 C CA . GLN A 1 277 ? -15.582 2.357 16.099 1.00 91.88 277 GLN A CA 1
ATOM 2108 C C . GLN A 1 277 ? -14.9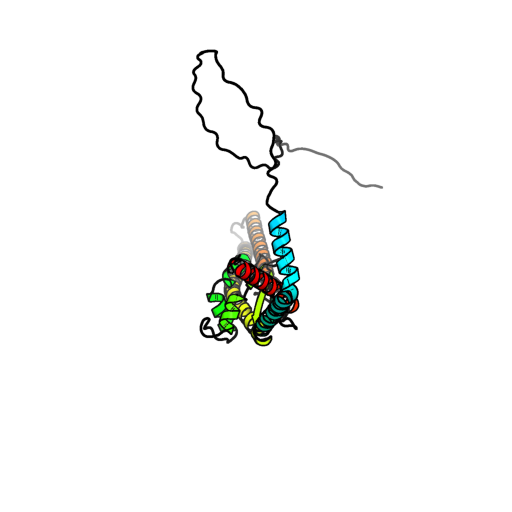69 0.977 15.809 1.00 91.88 277 GLN A C 1
ATOM 2110 O O . GLN A 1 277 ? -14.230 0.826 14.838 1.00 91.88 277 GLN A O 1
ATOM 2115 N N . LEU A 1 278 ? -15.266 -0.033 16.626 1.00 92.31 278 LEU A N 1
ATOM 2116 C CA . LEU A 1 278 ? -14.755 -1.396 16.455 1.00 92.31 278 LEU A CA 1
ATOM 2117 C C . LEU A 1 278 ? -15.483 -2.205 15.369 1.00 92.31 278 LEU A C 1
ATOM 2119 O O . LEU A 1 278 ? -15.074 -3.330 15.090 1.00 92.31 278 LEU A O 1
ATOM 2123 N N . GLN A 1 279 ? -16.528 -1.662 14.737 1.00 90.94 279 GLN A N 1
ATOM 2124 C CA . GLN A 1 279 ? -17.195 -2.335 13.622 1.00 90.94 279 GLN A CA 1
ATOM 2125 C C . GLN A 1 279 ? -16.230 -2.557 12.453 1.00 90.94 279 GLN A C 1
ATOM 2127 O O . GLN A 1 279 ? -15.462 -1.666 12.093 1.00 90.94 279 GLN A O 1
ATOM 2132 N N . GLU A 1 280 ? -16.340 -3.705 11.786 1.00 85.94 280 GLU A N 1
ATOM 2133 C CA . GLU A 1 280 ? -15.492 -4.082 10.645 1.00 85.94 280 GLU A CA 1
ATOM 2134 C C . GLU A 1 280 ? -15.574 -3.079 9.478 1.00 85.94 280 GLU A C 1
ATOM 2136 O O . GLU A 1 280 ? -14.592 -2.804 8.791 1.00 85.94 280 GLU A O 1
ATOM 2141 N N . ALA A 1 281 ? -16.728 -2.427 9.301 1.00 86.00 281 ALA A N 1
ATOM 2142 C CA . ALA A 1 281 ? -16.892 -1.361 8.313 1.00 86.00 281 ALA A CA 1
ATOM 2143 C C . ALA A 1 281 ? -15.984 -0.139 8.582 1.00 86.00 281 ALA A C 1
ATOM 2145 O O . ALA A 1 281 ? -15.602 0.577 7.653 1.00 86.00 281 ALA A O 1
ATOM 2146 N N . LYS A 1 282 ? -15.634 0.105 9.850 1.00 87.50 282 LYS A N 1
ATOM 2147 C CA . LYS A 1 282 ? -14.840 1.252 10.324 1.00 87.50 282 LYS A CA 1
ATOM 2148 C C . LYS A 1 282 ? -13.431 0.866 10.763 1.00 87.50 282 LYS A C 1
ATOM 2150 O O . LYS A 1 282 ? -12.577 1.747 10.845 1.00 87.50 282 LYS A O 1
ATOM 2155 N N . THR A 1 283 ? -13.192 -0.419 10.995 1.00 90.56 283 THR A N 1
ATOM 2156 C CA . THR A 1 283 ? -11.903 -0.986 11.375 1.00 90.56 283 THR A CA 1
ATOM 2157 C C . THR A 1 283 ? -11.580 -2.169 10.473 1.00 90.56 283 THR A C 1
ATOM 2159 O O . THR A 1 283 ? -12.146 -3.246 10.627 1.00 90.56 283 THR A O 1
ATOM 2162 N N . TYR A 1 284 ? -10.661 -1.967 9.534 1.00 91.69 284 TYR A N 1
ATOM 2163 C CA . TYR A 1 284 ? -10.238 -2.994 8.586 1.00 91.69 284 TYR A CA 1
ATOM 2164 C C . TYR A 1 284 ? -8.748 -2.860 8.279 1.00 91.69 284 TYR A C 1
ATOM 2166 O O . TYR A 1 284 ? -8.183 -1.766 8.323 1.00 91.69 284 TYR A O 1
ATOM 2174 N N . ASN A 1 285 ? -8.112 -3.974 7.926 1.00 93.44 285 ASN A N 1
ATOM 2175 C CA . ASN A 1 285 ? -6.730 -3.976 7.458 1.00 93.44 285 ASN A CA 1
ATOM 2176 C C . ASN A 1 285 ? -6.641 -3.564 5.976 1.00 93.44 285 ASN A C 1
ATOM 2178 O O . ASN A 1 285 ? -7.640 -3.543 5.258 1.00 93.44 285 ASN A O 1
ATOM 2182 N N . THR A 1 286 ? -5.438 -3.253 5.499 1.00 92.81 286 THR A N 1
ATOM 2183 C CA . THR A 1 286 ? -5.169 -2.987 4.090 1.00 92.81 286 THR A CA 1
ATOM 2184 C C . THR A 1 286 ? -5.748 -4.071 3.198 1.00 92.81 286 THR A C 1
ATOM 2186 O O . THR A 1 286 ? -5.523 -5.264 3.397 1.00 92.81 286 THR A O 1
ATOM 2189 N N . ARG A 1 287 ? -6.498 -3.645 2.188 1.00 91.00 287 ARG A N 1
ATOM 2190 C CA . ARG A 1 287 ? -7.202 -4.543 1.276 1.00 91.00 287 ARG A CA 1
ATOM 2191 C C . ARG A 1 287 ? -7.131 -4.030 -0.149 1.00 91.00 287 ARG A C 1
ATOM 2193 O O . ARG A 1 287 ? -6.948 -2.835 -0.385 1.00 91.00 287 ARG A O 1
ATOM 2200 N N . LEU A 1 288 ? -7.295 -4.952 -1.085 1.00 91.31 288 LEU A N 1
ATOM 2201 C CA . LEU A 1 288 ? -7.490 -4.630 -2.490 1.00 91.31 288 LEU A CA 1
ATOM 2202 C C . LEU A 1 288 ? -8.874 -4.009 -2.674 1.00 91.31 288 LEU A C 1
ATOM 2204 O O . LEU A 1 288 ? -9.865 -4.555 -2.197 1.00 91.31 288 LEU A O 1
ATOM 2208 N N . GLU A 1 289 ? -8.932 -2.884 -3.377 1.00 87.94 289 GLU A N 1
ATOM 2209 C CA . GLU A 1 289 ? -10.202 -2.297 -3.828 1.00 87.94 289 GLU A CA 1
ATOM 2210 C C . GLU A 1 289 ? -10.609 -2.859 -5.197 1.00 87.94 289 GLU A C 1
ATOM 2212 O O . GLU A 1 289 ? -11.787 -2.899 -5.535 1.00 87.94 289 GLU A O 1
ATOM 2217 N N . ALA A 1 290 ? -9.634 -3.342 -5.971 1.00 84.81 290 ALA A N 1
ATOM 2218 C CA . ALA A 1 290 ? -9.840 -4.022 -7.241 1.00 84.81 290 ALA A CA 1
ATOM 2219 C C . ALA A 1 290 ? -8.917 -5.249 -7.340 1.00 84.81 290 ALA A C 1
ATOM 2221 O O . ALA A 1 290 ? -7.837 -5.244 -6.738 1.00 84.81 290 ALA A O 1
ATOM 2222 N N . PRO A 1 291 ? -9.299 -6.294 -8.101 1.00 86.12 291 PRO A N 1
ATOM 2223 C CA . PRO A 1 291 ? -8.384 -7.387 -8.399 1.00 86.12 291 PRO A CA 1
ATOM 2224 C C . PRO A 1 291 ? -7.131 -6.848 -9.095 1.00 86.12 291 PRO A C 1
ATOM 2226 O O . PRO A 1 291 ? -7.180 -5.848 -9.814 1.00 86.12 291 PRO A O 1
ATOM 2229 N N . ILE A 1 292 ? -6.004 -7.522 -8.879 1.00 88.12 292 ILE A N 1
ATOM 2230 C CA . ILE A 1 292 ? -4.740 -7.152 -9.516 1.00 88.12 292 ILE A CA 1
ATOM 2231 C C . ILE A 1 292 ? -4.909 -7.259 -11.030 1.00 88.12 292 ILE A C 1
ATOM 2233 O O . ILE A 1 292 ? -5.218 -8.326 -11.559 1.00 88.12 292 ILE A O 1
ATOM 2237 N N . TYR A 1 293 ? -4.699 -6.143 -11.719 1.00 89.38 293 TYR A N 1
ATOM 2238 C CA . TYR A 1 293 ? -4.796 -6.067 -13.164 1.00 89.38 293 TYR A CA 1
ATOM 2239 C C . TYR A 1 293 ? -3.418 -6.292 -13.779 1.00 89.38 293 TYR A C 1
ATOM 2241 O O . TYR A 1 293 ? -2.493 -5.510 -13.555 1.00 89.38 293 TYR A O 1
ATOM 2249 N N . VAL A 1 294 ? -3.278 -7.353 -14.570 1.00 86.88 294 VAL A N 1
ATOM 2250 C CA . VAL A 1 294 ? -2.073 -7.616 -15.364 1.00 86.88 294 VAL A CA 1
ATOM 2251 C C . VAL A 1 294 ? -2.382 -7.303 -16.816 1.00 86.88 294 VAL A C 1
ATOM 2253 O O . VAL A 1 294 ? -3.365 -7.793 -17.368 1.00 86.88 294 VAL A O 1
ATOM 2256 N N . THR A 1 295 ? -1.538 -6.492 -17.450 1.00 84.69 295 THR A N 1
ATOM 2257 C CA . THR A 1 295 ? -1.788 -6.085 -18.837 1.00 84.69 295 THR A CA 1
ATOM 2258 C C . THR A 1 295 ? -1.710 -7.295 -19.770 1.00 84.69 295 THR A C 1
ATOM 2260 O O . THR A 1 295 ? -0.779 -8.105 -19.701 1.00 84.69 295 THR A O 1
ATOM 2263 N N . GLU A 1 296 ? -2.693 -7.429 -20.664 1.00 80.88 296 GLU A N 1
ATOM 2264 C CA . GLU A 1 296 ? -2.755 -8.556 -21.598 1.00 80.88 296 GLU A CA 1
ATOM 2265 C C . GLU A 1 296 ? -1.587 -8.549 -22.587 1.00 80.88 296 GLU A C 1
ATOM 2267 O O . GLU A 1 296 ? -1.031 -9.609 -22.897 1.00 80.88 296 GLU A O 1
ATOM 2272 N N . THR A 1 297 ? -1.199 -7.351 -23.027 1.00 77.62 297 THR A N 1
ATOM 2273 C CA . THR A 1 297 ? -0.089 -7.098 -23.942 1.00 77.62 297 THR A CA 1
ATOM 2274 C C . THR A 1 297 ? 1.185 -6.716 -23.185 1.00 77.62 297 THR A C 1
ATOM 2276 O O . THR A 1 297 ? 1.139 -5.826 -22.331 1.00 77.62 297 THR A O 1
ATOM 2279 N N . PRO A 1 298 ? 2.343 -7.311 -23.518 1.00 82.56 298 PRO A N 1
ATOM 2280 C CA . PRO A 1 298 ? 3.605 -6.905 -22.921 1.00 82.56 298 PRO A CA 1
ATOM 2281 C C . PRO A 1 298 ? 3.955 -5.464 -23.307 1.00 82.56 298 PRO A C 1
ATOM 2283 O O . PRO A 1 298 ? 3.751 -5.036 -24.446 1.00 82.56 298 PRO A O 1
ATOM 2286 N N . ARG A 1 299 ? 4.556 -4.731 -22.372 1.00 81.19 299 ARG A N 1
ATOM 2287 C CA . ARG A 1 299 ? 5.201 -3.448 -22.632 1.00 81.19 299 ARG A CA 1
ATOM 2288 C C . ARG A 1 299 ? 6.504 -3.725 -23.385 1.00 81.19 299 ARG A C 1
ATOM 2290 O O . ARG A 1 299 ? 7.474 -4.208 -22.806 1.00 81.19 299 ARG A O 1
ATOM 2297 N N . SER A 1 300 ? 6.517 -3.433 -24.683 1.00 76.00 300 SER A N 1
ATOM 2298 C CA . SER A 1 300 ? 7.720 -3.467 -25.523 1.00 76.00 300 SER A CA 1
ATOM 2299 C C . SER A 1 300 ? 7.994 -2.089 -26.130 1.00 76.00 300 SER A C 1
ATOM 2301 O O . SER A 1 300 ? 7.035 -1.364 -26.413 1.00 76.00 300 SER A O 1
ATOM 2303 N N . PRO A 1 301 ? 9.260 -1.729 -26.397 1.00 74.81 301 PRO A N 1
ATOM 2304 C CA . PRO A 1 301 ? 9.579 -0.502 -27.120 1.00 74.81 301 PRO A CA 1
ATOM 2305 C C . PRO A 1 301 ? 8.896 -0.499 -28.493 1.00 74.81 301 PRO A C 1
ATOM 2307 O O . PRO A 1 301 ? 8.823 -1.531 -29.167 1.00 74.81 301 PRO A O 1
ATOM 2310 N N . SER A 1 302 ? 8.392 0.658 -28.928 1.00 80.31 302 SER A N 1
ATOM 2311 C CA . SER A 1 302 ? 7.775 0.772 -30.251 1.00 80.31 302 SER A CA 1
ATOM 2312 C C . SER A 1 302 ? 8.831 0.587 -31.338 1.00 80.31 302 SER A C 1
ATOM 2314 O O . SER A 1 302 ? 9.737 1.409 -31.490 1.00 80.31 302 SER A O 1
ATOM 2316 N N . LYS A 1 303 ? 8.682 -0.479 -32.132 1.00 84.25 303 LYS A N 1
ATOM 2317 C CA . LYS A 1 303 ? 9.558 -0.783 -33.275 1.00 84.25 303 LYS A CA 1
ATOM 2318 C C . LYS A 1 303 ? 9.604 0.368 -34.281 1.00 84.25 303 LYS A C 1
ATOM 2320 O O . LYS A 1 303 ? 10.644 0.618 -34.873 1.00 84.25 303 LYS A O 1
ATOM 2325 N N . ILE A 1 304 ? 8.486 1.081 -34.439 1.00 85.62 304 ILE A N 1
ATOM 2326 C CA . ILE A 1 304 ? 8.364 2.222 -35.351 1.00 85.62 304 ILE A CA 1
ATOM 2327 C C . ILE A 1 304 ? 9.220 3.385 -34.849 1.00 85.62 304 ILE A C 1
ATOM 2329 O O . ILE A 1 304 ? 10.018 3.927 -35.606 1.00 85.62 304 ILE A O 1
ATOM 2333 N N . ILE A 1 305 ? 9.111 3.729 -33.560 1.00 85.75 305 ILE A N 1
ATOM 2334 C CA . ILE A 1 305 ? 9.912 4.808 -32.962 1.00 85.75 305 ILE A CA 1
ATOM 2335 C C . ILE A 1 305 ? 11.402 4.471 -33.066 1.00 85.75 305 ILE A C 1
ATOM 2337 O O . ILE A 1 305 ? 12.196 5.312 -33.475 1.00 85.75 305 ILE A O 1
ATOM 2341 N N . ALA A 1 306 ? 11.778 3.228 -32.765 1.00 86.00 306 ALA A N 1
ATOM 2342 C CA . ALA A 1 306 ? 13.162 2.791 -32.890 1.00 86.00 306 ALA A CA 1
ATOM 2343 C C . ALA A 1 306 ? 13.675 2.826 -34.334 1.00 86.00 306 ALA A C 1
ATOM 2345 O O . ALA A 1 306 ? 14.807 3.243 -34.552 1.00 86.00 306 ALA A O 1
ATOM 2346 N N . ALA A 1 307 ? 12.850 2.463 -35.320 1.00 86.12 307 ALA A N 1
ATOM 2347 C CA . ALA A 1 307 ? 13.207 2.592 -36.729 1.00 86.12 307 ALA A CA 1
ATOM 2348 C C . ALA A 1 307 ? 13.463 4.059 -37.115 1.00 86.12 307 ALA A C 1
ATOM 2350 O O . ALA A 1 307 ? 14.481 4.345 -37.737 1.00 86.12 307 ALA A O 1
ATOM 2351 N N . PHE A 1 308 ? 12.608 4.999 -36.697 1.00 89.88 308 PHE A N 1
ATOM 2352 C C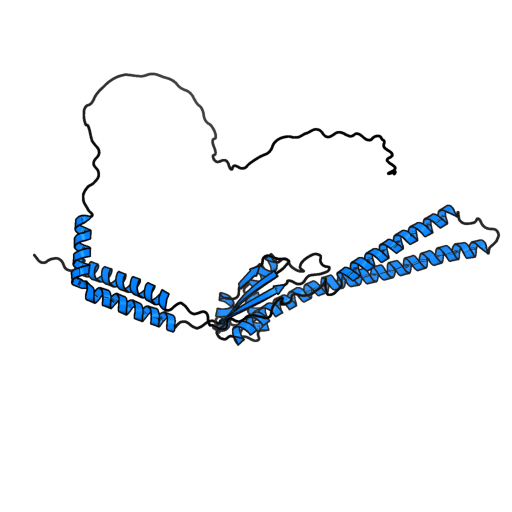A . PHE A 1 308 ? 12.821 6.428 -36.962 1.00 89.88 308 PHE A CA 1
ATOM 2353 C C . PHE A 1 308 ? 14.102 6.963 -36.314 1.00 89.88 308 PHE A C 1
ATOM 2355 O O . PHE A 1 308 ? 14.888 7.645 -36.972 1.00 89.88 308 PHE A O 1
ATOM 2362 N N . VAL A 1 309 ? 14.342 6.628 -35.045 1.00 89.56 309 VAL A N 1
ATOM 2363 C CA . VAL A 1 309 ? 15.560 7.042 -34.331 1.00 89.56 309 VAL A CA 1
ATOM 2364 C C . VAL A 1 309 ? 16.804 6.424 -34.976 1.00 89.56 309 VAL A C 1
ATOM 2366 O O . VAL A 1 309 ? 17.790 7.122 -35.204 1.00 89.56 309 VAL A O 1
ATOM 2369 N N . GLY A 1 310 ? 16.746 5.139 -35.333 1.00 88.38 310 GLY A N 1
ATOM 2370 C CA . GLY A 1 310 ? 17.818 4.441 -36.041 1.00 88.38 310 GLY A CA 1
ATOM 2371 C C . GLY A 1 310 ? 18.120 5.049 -37.409 1.00 88.38 310 GLY A C 1
ATOM 2372 O O . GLY A 1 310 ? 19.288 5.240 -37.743 1.00 88.38 310 GLY A O 1
ATOM 2373 N N . ALA A 1 311 ? 17.088 5.418 -38.171 1.00 88.50 311 ALA A N 1
ATOM 2374 C CA . ALA A 1 311 ? 17.238 6.083 -39.463 1.00 88.50 311 ALA A CA 1
ATOM 2375 C C . ALA A 1 311 ? 17.932 7.443 -39.327 1.00 88.50 311 ALA A C 1
ATOM 2377 O O . ALA A 1 311 ? 18.869 7.725 -40.070 1.00 88.50 311 ALA A O 1
ATOM 2378 N N . LEU A 1 312 ? 17.506 8.266 -38.362 1.00 91.12 312 LEU A N 1
ATOM 2379 C CA . LEU A 1 312 ? 18.087 9.589 -38.117 1.00 91.12 312 LEU A CA 1
ATOM 2380 C C . LEU A 1 312 ? 19.556 9.500 -37.694 1.00 91.12 312 LEU A C 1
ATOM 2382 O O . LEU A 1 312 ? 20.391 10.226 -38.231 1.00 91.12 312 LEU A O 1
ATOM 2386 N N . LEU A 1 313 ? 19.885 8.587 -36.775 1.00 90.00 313 LEU A N 1
ATOM 2387 C CA . LEU A 1 313 ? 21.265 8.379 -36.331 1.00 90.00 313 LEU A CA 1
ATOM 2388 C C . LEU A 1 313 ? 22.145 7.812 -37.452 1.00 90.00 313 LEU A C 1
ATOM 2390 O O . LEU A 1 313 ? 23.258 8.293 -37.646 1.00 90.00 313 LEU A O 1
ATOM 2394 N N . GLY A 1 314 ? 21.646 6.839 -38.220 1.00 88.19 314 GLY A N 1
ATOM 2395 C CA . GLY A 1 314 ? 22.363 6.277 -39.368 1.00 88.19 314 GLY A CA 1
ATOM 2396 C C . GLY A 1 314 ? 22.611 7.307 -40.472 1.00 88.19 314 GLY A C 1
ATOM 2397 O O . GLY A 1 314 ? 23.710 7.374 -41.025 1.00 88.19 314 GLY A O 1
ATOM 2398 N N . PHE A 1 315 ? 21.620 8.161 -40.743 1.00 87.00 315 PHE A N 1
ATOM 2399 C CA . PHE A 1 315 ? 21.737 9.278 -41.679 1.00 87.00 315 PHE A CA 1
ATOM 2400 C C . PHE A 1 315 ? 22.787 10.293 -41.213 1.00 87.00 315 PHE A C 1
ATOM 2402 O O . PHE A 1 315 ? 23.720 10.597 -41.955 1.00 87.00 315 PHE A O 1
ATOM 2409 N N . ALA A 1 316 ? 22.680 10.775 -39.970 1.00 86.75 316 ALA A N 1
ATOM 2410 C CA . ALA A 1 316 ? 23.611 11.752 -39.410 1.00 86.75 316 ALA A CA 1
ATOM 2411 C C . ALA A 1 316 ? 25.051 11.217 -39.372 1.00 86.75 316 ALA A C 1
ATOM 2413 O O . ALA A 1 316 ? 25.987 11.933 -39.733 1.00 86.75 316 ALA A O 1
ATOM 2414 N N . PHE A 1 317 ? 25.227 9.945 -39.003 1.00 88.75 317 PHE A N 1
ATOM 2415 C CA . PHE A 1 317 ? 26.531 9.286 -38.987 1.00 88.75 317 PHE A CA 1
ATOM 2416 C C . PHE A 1 317 ? 27.161 9.221 -40.383 1.00 88.75 317 PHE A C 1
ATOM 2418 O O . PHE A 1 317 ? 28.335 9.557 -40.536 1.00 88.75 317 PHE A O 1
ATOM 2425 N N . MET A 1 318 ? 26.393 8.856 -41.417 1.00 83.75 318 MET A N 1
ATOM 2426 C CA . MET A 1 318 ? 26.917 8.844 -42.786 1.00 83.75 318 MET A CA 1
ATOM 2427 C C . MET A 1 318 ? 27.263 10.240 -43.293 1.00 83.75 318 MET A C 1
ATOM 2429 O O . MET A 1 318 ? 28.322 10.413 -43.892 1.00 83.75 318 MET A O 1
ATOM 2433 N N . VAL A 1 319 ? 26.423 11.244 -43.033 1.00 81.88 319 VAL A N 1
ATOM 2434 C CA . VAL A 1 319 ? 26.719 12.632 -43.424 1.00 81.88 319 VAL A CA 1
ATOM 2435 C C . VAL A 1 319 ? 28.022 13.110 -42.777 1.00 81.88 319 VAL A C 1
ATOM 2437 O O . VAL A 1 319 ? 28.884 13.651 -43.470 1.00 81.88 319 VAL A O 1
ATOM 2440 N N . ALA A 1 320 ? 28.215 12.843 -41.482 1.00 83.94 320 ALA A N 1
ATOM 2441 C CA . ALA A 1 320 ? 29.444 13.188 -40.771 1.00 83.94 320 ALA A CA 1
ATOM 2442 C C . ALA A 1 320 ? 30.672 12.445 -41.325 1.00 83.94 320 ALA A C 1
ATOM 2444 O O . ALA A 1 320 ? 31.723 13.054 -41.524 1.00 83.94 320 ALA A O 1
ATOM 2445 N N . LEU A 1 321 ? 30.541 11.150 -41.629 1.00 85.06 321 LEU A N 1
ATOM 2446 C CA . LEU A 1 321 ? 31.625 10.337 -42.185 1.00 85.06 321 LEU A CA 1
ATOM 2447 C C . LEU A 1 321 ? 32.061 10.836 -43.569 1.00 85.06 321 LEU A C 1
ATOM 2449 O O . LEU A 1 321 ? 33.260 10.929 -43.841 1.00 85.06 321 LEU A O 1
ATOM 2453 N N . PHE A 1 322 ? 31.112 11.200 -44.434 1.00 80.38 322 PHE A N 1
ATOM 2454 C CA . PHE A 1 322 ? 31.423 11.759 -45.751 1.00 80.38 322 PHE A CA 1
ATOM 2455 C C . PHE A 1 322 ? 31.993 13.177 -45.670 1.00 80.38 322 PHE A C 1
ATOM 2457 O O . PHE A 1 322 ? 32.938 13.475 -46.401 1.00 80.38 322 PHE A O 1
ATOM 2464 N N . ALA A 1 323 ? 31.499 14.023 -44.763 1.00 79.81 323 ALA A N 1
ATOM 2465 C CA . ALA A 1 323 ? 32.083 15.341 -44.511 1.00 79.81 323 ALA A CA 1
ATOM 2466 C C . ALA A 1 323 ? 33.532 15.229 -44.002 1.00 79.81 323 ALA A C 1
ATOM 2468 O O . ALA A 1 323 ? 34.423 15.913 -44.503 1.00 79.81 323 ALA A O 1
ATOM 2469 N N . PHE A 1 324 ? 33.795 14.304 -43.075 1.00 81.88 324 PHE A N 1
ATOM 2470 C CA . PHE A 1 324 ? 35.136 14.033 -42.556 1.00 81.88 324 PHE A CA 1
ATOM 2471 C C . PHE A 1 324 ? 36.078 13.480 -43.634 1.00 81.88 324 PHE A C 1
ATOM 2473 O O . PHE A 1 324 ? 37.224 13.914 -43.748 1.00 81.88 324 PHE A O 1
ATOM 2480 N N . ARG A 1 325 ? 35.592 12.568 -44.487 1.00 80.62 325 ARG A N 1
ATOM 2481 C CA . ARG A 1 325 ? 36.361 12.056 -45.630 1.00 80.62 325 ARG A CA 1
ATOM 2482 C C . ARG A 1 325 ? 36.680 13.157 -46.644 1.00 80.62 325 ARG A C 1
ATOM 2484 O O . ARG A 1 325 ? 37.792 13.180 -47.161 1.00 80.62 325 ARG A O 1
ATOM 2491 N N . ALA A 1 326 ? 35.735 14.053 -46.923 1.00 74.44 326 ALA A N 1
ATOM 2492 C CA . ALA A 1 326 ? 35.947 15.191 -47.817 1.00 74.44 326 ALA A CA 1
ATOM 2493 C C . ALA A 1 326 ? 36.963 16.197 -47.248 1.00 74.44 326 ALA A C 1
ATOM 2495 O O . ALA A 1 326 ? 37.727 16.776 -48.010 1.00 74.44 326 ALA A O 1
ATOM 2496 N N . TRP A 1 327 ? 37.011 16.360 -45.924 1.00 73.81 327 TRP A N 1
ATOM 2497 C CA . TRP A 1 327 ? 38.006 17.190 -45.240 1.00 73.81 327 TRP A CA 1
ATOM 2498 C C . TRP A 1 327 ? 39.419 16.573 -45.249 1.00 73.81 327 TRP A C 1
ATOM 2500 O O . TRP A 1 327 ? 40.407 17.291 -45.374 1.00 73.81 327 TRP A O 1
ATOM 2510 N N . LEU A 1 328 ? 39.528 15.241 -45.162 1.00 74.44 328 LEU A N 1
ATOM 2511 C CA . LEU A 1 328 ? 40.806 14.514 -45.127 1.00 74.44 328 LEU A CA 1
ATOM 2512 C C . LEU A 1 328 ? 41.496 14.331 -46.481 1.00 74.44 328 LEU A C 1
ATOM 2514 O O . LEU A 1 328 ? 42.675 13.990 -46.500 1.00 74.44 328 LEU A O 1
ATOM 2518 N N . VAL A 1 329 ? 40.790 14.489 -47.601 1.00 67.81 329 VAL A N 1
ATOM 2519 C CA . VAL A 1 329 ? 41.394 14.431 -48.938 1.00 67.81 329 VAL A CA 1
ATOM 2520 C C . VAL A 1 329 ? 41.728 15.866 -49.349 1.00 67.81 329 VAL A C 1
ATOM 2522 O O . VAL A 1 329 ? 40.825 16.580 -49.784 1.00 67.81 329 VAL A O 1
ATOM 2525 N N . PRO A 1 330 ? 42.992 16.326 -49.238 1.00 55.38 330 PRO A N 1
ATOM 2526 C CA . PRO A 1 330 ? 43.357 17.640 -49.744 1.00 55.38 330 PRO A CA 1
ATOM 2527 C C . PRO A 1 330 ? 43.161 17.598 -51.256 1.00 55.38 330 PRO A C 1
ATOM 2529 O O . PRO A 1 330 ? 43.611 16.645 -51.903 1.00 55.38 330 PRO A O 1
ATOM 2532 N N . SER A 1 331 ? 42.496 18.599 -51.837 1.00 53.31 331 SER A N 1
ATOM 2533 C CA . SER A 1 331 ? 42.463 18.721 -53.292 1.00 53.31 331 SER A CA 1
ATOM 2534 C C . SER A 1 331 ? 43.908 18.835 -53.778 1.00 53.31 331 SER A C 1
ATOM 2536 O O . SER A 1 331 ? 44.554 19.864 -53.576 1.00 53.31 331 SER A O 1
ATOM 2538 N N . ARG A 1 332 ? 44.442 17.765 -54.375 1.00 46.19 332 ARG A N 1
ATOM 2539 C CA . ARG A 1 332 ? 45.640 17.851 -55.208 1.00 46.19 332 ARG A CA 1
ATOM 2540 C C . ARG A 1 332 ? 45.254 18.686 -56.426 1.00 46.19 332 ARG A C 1
ATOM 2542 O O . ARG A 1 332 ? 44.706 18.143 -57.382 1.00 46.19 332 ARG A O 1
ATOM 2549 N N . ASN A 1 333 ? 45.474 19.992 -56.318 1.00 41.34 333 ASN A N 1
ATOM 2550 C CA . ASN A 1 333 ? 45.803 20.827 -57.465 1.00 41.34 333 ASN A CA 1
ATOM 2551 C C . ASN A 1 333 ? 47.291 20.654 -57.760 1.00 41.34 333 ASN A C 1
ATOM 2553 O O . ASN A 1 333 ? 48.069 20.587 -56.779 1.00 41.34 333 ASN A O 1
#

Solvent-accessible surface area (backbone atoms only — not comparable to full-atom values): 19492 Å² total; per-residue (Å²): 137,81,86,89,81,83,81,88,80,88,86,83,89,80,88,84,86,88,84,86,84,89,82,79,90,79,91,85,82,83,90,84,81,88,85,90,79,90,84,91,78,89,86,86,83,87,78,89,82,83,88,80,93,78,76,89,74,83,86,86,85,78,62,73,65,56,52,54,50,54,50,50,50,51,69,76,44,43,68,64,30,51,50,29,15,50,52,21,21,54,52,32,38,52,54,56,70,69,51,78,58,28,18,48,21,40,36,41,32,35,59,20,28,50,47,66,78,48,54,76,58,57,67,67,55,52,46,53,51,62,69,37,73,67,41,50,39,50,9,24,51,61,38,77,40,68,62,48,52,87,82,32,72,66,33,38,39,39,66,74,43,51,45,67,44,82,45,97,62,92,50,31,35,33,40,34,28,46,15,82,38,65,64,54,11,45,39,39,53,51,9,39,49,50,47,52,31,53,56,44,39,55,57,47,48,54,58,50,48,58,51,49,54,52,46,52,55,45,51,52,50,45,52,50,52,53,51,50,51,51,50,54,52,52,53,51,55,56,49,67,70,51,83,86,60,85,75,77,57,66,67,59,52,54,49,52,54,51,52,50,49,54,51,45,52,52,45,52,50,54,46,52,55,52,52,58,23,66,32,63,95,29,29,42,61,43,41,71,79,46,78,72,46,60,53,91,65,60,59,63,80,57,59,65,60,34,28,54,53,17,27,51,52,18,31,53,50,35,52,51,52,52,52,52,52,58,67,70,53,74,82,85,123

Secondary structure (DSSP, 8-state):
-------------------------------------------------------------SSHHHHHHHHHHHHHSHHHHHHHHHHHHHHHHHHHHHSPPBEEEEEEEE--BSTTSSBSS-HHHHHHHHHSHHHHHHHHHHTT----TTT-HHHHHHHHH-EEEE-SSTTEEEEEEEESSHHHHHHHHHHHHHHHHHHHHHHHHHHHHHHHHHHHHHHHHHHHHHHHHHHHHHHHHHHHHSTTS-PPPHHHHHHHHHHHHHHHHHHHHHHHHHHHHTSTTTSB--EESSPPEE-SS-B---HHHHHHHHHHHHHHHHHHHHHHHHHHS----

Organism: NCBI:txid217204

Sequence (333 aa):
MPKIRLLSSAAGKNQIHPAQGGQKSLIPSAYEELAGGDIAAHTRHATNIDTTKTIMSSSPYSDSENDRFLQKILISHWLPIIAGALVGVVIAVAIVMAQPKLWPAIALAKIGQVGGSGPVTDPAAVLARTQFPSFIQDALRAAEMPIDIYGDERAKLARKTLTTLIQRGPSLFQMQVDGYTKEDAQKLLMGALAVLQREHQALLNVAVEEKKERLASLANSIESNLKERQTILNSIESNAVKSGQSQPDPVMVSYLLRANEVEHARFVEQQTILKDQLQEAKTYNTRLEAPIYVTETPRSPSKIIAAFVGALLGFAFMVALFAFRAWLVPSRN